Protein AF-A0A8H4M9N1-F1 (afdb_monomer)

Radius of gyration: 33.2 Å; Cα contacts (8 Å, |Δi|>4): 131; chains: 1; bounding box: 61×82×89 Å

Foldseek 3Di:
DDDDDDDDPPDDDPPPDDDDDPPPDDVVDDVDPDPPDDPDADPVGPLCVCVVVVHPSDPPPPPPPPPPPPPLQPAPDDDDDPVLVVLVVVLVVLVVQLVVLVVLLVVQLLPDDPPDPCLQVSLVRNLVSLVSNLVSLVSSLVSLVVSCVVCVRNANGPVRVVVSVVSSVVSVVSNVVSVVSNVVSCVVHPDDD

Nearest PDB structures (foldseek):
  3lg7-assembly1_B  TM=5.570E-01  e=1.258E+00  synthetic construct
  1qu7-assembly1_A  TM=4.935E-01  e=6.476E+00  Escherichia coli
  3zx6-assembly1_A  TM=3.570E-01  e=7.174E+00  Archaeoglobus fulgidus DSM 4304

Structure (mmCIF, N/CA/C/O backbone):
data_AF-A0A8H4M9N1-F1
#
_entry.id   AF-A0A8H4M9N1-F1
#
loop_
_atom_site.group_PDB
_atom_site.id
_atom_site.type_symbol
_atom_site.label_atom_id
_atom_site.label_alt_id
_atom_site.label_comp_id
_atom_site.label_asym_id
_atom_site.label_entity_id
_atom_site.label_seq_id
_atom_site.pdbx_PDB_ins_code
_atom_site.Cartn_x
_atom_site.Cartn_y
_atom_site.Cartn_z
_atom_site.occupancy
_atom_site.B_iso_or_equiv
_atom_site.auth_seq_id
_atom_site.auth_comp_id
_atom_site.auth_asym_id
_atom_site.auth_atom_id
_atom_site.pdbx_PDB_model_num
ATOM 1 N N . MET A 1 1 ? -22.962 -68.404 52.260 1.00 35.91 1 MET A N 1
ATOM 2 C CA . MET A 1 1 ? -23.302 -68.237 50.830 1.00 35.91 1 MET A CA 1
ATOM 3 C C . MET A 1 1 ? -23.683 -66.782 50.594 1.00 35.91 1 MET A C 1
ATOM 5 O O . MET A 1 1 ? -24.521 -66.263 51.315 1.00 35.91 1 MET A O 1
ATOM 9 N N . SER A 1 2 ? -22.970 -66.116 49.683 1.00 36.75 2 SER A N 1
ATOM 10 C CA . SER A 1 2 ? -23.025 -64.672 49.407 1.00 36.75 2 SER A CA 1
ATOM 11 C C . SER A 1 2 ? -24.161 -64.337 48.435 1.00 36.75 2 SER A C 1
ATOM 13 O O . SER A 1 2 ? -24.229 -64.922 47.355 1.00 36.75 2 SER A O 1
ATOM 15 N N . GLN A 1 3 ? -25.030 -63.390 48.798 1.00 38.12 3 GLN A N 1
ATOM 16 C CA . GLN A 1 3 ? -25.920 -62.714 47.852 1.00 38.12 3 GLN A CA 1
ATOM 17 C C . GLN A 1 3 ? -25.253 -61.415 47.386 1.00 38.12 3 GLN A C 1
ATOM 19 O O . GLN A 1 3 ? -24.924 -60.539 48.187 1.00 38.12 3 GLN A O 1
ATOM 24 N N . ARG A 1 4 ? -25.051 -61.307 46.069 1.00 41.81 4 ARG A N 1
ATOM 25 C CA . ARG A 1 4 ? -24.527 -60.122 45.382 1.00 41.81 4 ARG A CA 1
ATOM 26 C C . ARG A 1 4 ? -25.530 -58.971 45.506 1.00 41.81 4 ARG 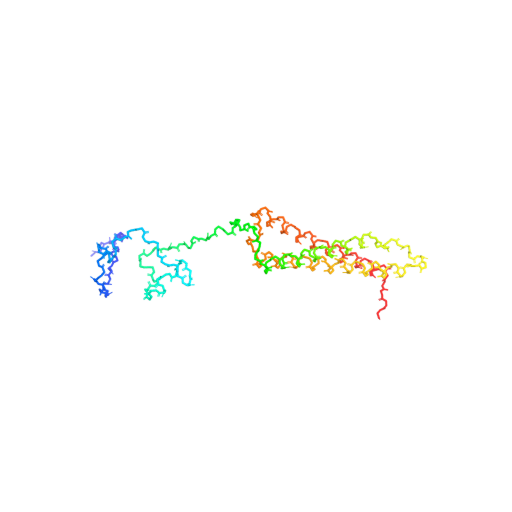A C 1
ATOM 28 O O . ARG A 1 4 ? -26.662 -59.103 45.052 1.00 41.81 4 ARG A O 1
ATOM 35 N N . ARG A 1 5 ? -25.112 -57.841 46.084 1.00 44.78 5 ARG A N 1
ATOM 36 C CA . ARG A 1 5 ? -25.865 -56.579 46.036 1.00 44.78 5 ARG A CA 1
ATOM 37 C C . ARG A 1 5 ? -25.419 -55.778 44.814 1.00 44.78 5 ARG A C 1
ATOM 39 O O . ARG A 1 5 ? -24.242 -55.468 44.668 1.00 44.78 5 ARG A O 1
ATOM 46 N N . THR A 1 6 ? -26.369 -55.478 43.940 1.00 46.84 6 THR A N 1
ATOM 47 C CA . THR A 1 6 ? -26.248 -54.536 42.824 1.00 46.84 6 THR A CA 1
ATOM 48 C C . THR A 1 6 ? -26.048 -53.114 43.353 1.00 46.84 6 THR A C 1
ATOM 50 O O . THR A 1 6 ? -26.756 -52.688 44.264 1.00 46.84 6 THR A O 1
ATOM 53 N N . HIS A 1 7 ? -25.070 -52.395 42.799 1.00 41.66 7 HIS A N 1
ATOM 54 C CA . HIS A 1 7 ? -24.753 -51.014 43.160 1.00 41.66 7 HIS A CA 1
ATOM 55 C C . HIS A 1 7 ? -25.756 -50.056 42.501 1.00 41.66 7 HIS A C 1
ATOM 57 O O . HIS A 1 7 ? -25.841 -49.987 41.277 1.00 41.66 7 HIS A O 1
ATOM 63 N N . ASP A 1 8 ? -26.518 -49.339 43.324 1.00 44.00 8 ASP A N 1
ATOM 64 C CA . ASP A 1 8 ? -27.416 -48.255 42.920 1.00 44.00 8 ASP A CA 1
ATOM 65 C C . ASP A 1 8 ? -26.653 -46.922 43.041 1.00 44.00 8 ASP A C 1
ATOM 67 O O . ASP A 1 8 ? -26.085 -46.640 44.098 1.00 44.00 8 ASP A O 1
ATOM 71 N N . TRP A 1 9 ? -26.577 -46.140 41.962 1.00 45.28 9 TRP A N 1
ATOM 72 C CA . TRP A 1 9 ? -25.783 -44.900 41.871 1.00 45.28 9 TRP A CA 1
ATOM 73 C C . TRP A 1 9 ? -26.558 -43.644 42.319 1.00 45.28 9 TRP A C 1
ATOM 75 O O . TRP A 1 9 ? -26.019 -42.543 42.303 1.00 45.28 9 TRP A O 1
ATOM 85 N N . ASN A 1 10 ? -27.806 -43.782 42.779 1.00 45.50 10 ASN A N 1
ATOM 86 C CA . ASN A 1 10 ? -28.665 -42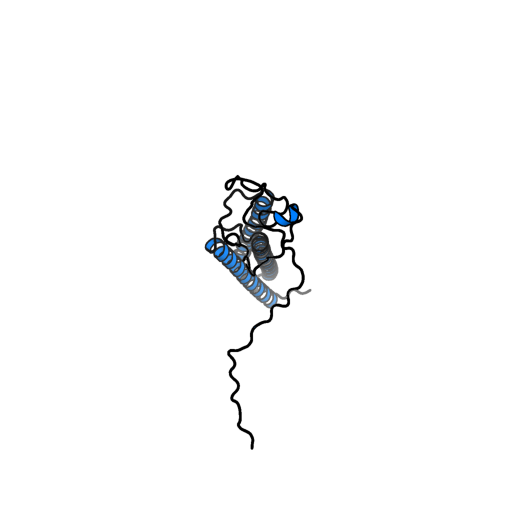.649 43.162 1.00 45.50 10 ASN A CA 1
ATOM 87 C C . ASN A 1 10 ? -28.561 -42.219 44.641 1.00 45.50 10 ASN A C 1
ATOM 89 O O . ASN A 1 10 ? -29.484 -41.605 45.180 1.00 45.50 10 ASN A O 1
ATOM 93 N N . LYS A 1 11 ? -27.459 -42.535 45.335 1.00 45.75 11 LYS A N 1
ATOM 94 C CA . LYS A 1 11 ? -27.272 -42.182 46.757 1.00 45.75 11 LYS A CA 1
ATOM 95 C C . LYS A 1 11 ? -25.866 -41.680 47.080 1.00 45.75 11 LYS A C 1
ATOM 97 O O . LYS A 1 11 ? -25.226 -42.190 47.991 1.00 45.75 11 LYS A O 1
ATOM 102 N N . GLU A 1 12 ? -25.425 -40.617 46.422 1.00 38.59 12 GLU A N 1
ATOM 103 C CA . GLU A 1 12 ? -24.376 -39.761 46.985 1.00 38.59 12 GLU A CA 1
ATOM 104 C C . GLU A 1 12 ? -25.011 -38.461 47.486 1.00 38.59 12 GLU A C 1
ATOM 106 O O . GLU A 1 12 ? -25.246 -37.508 46.747 1.00 38.59 12 GLU A O 1
ATOM 111 N N . ARG A 1 13 ? -25.340 -38.433 48.785 1.00 39.94 13 ARG A N 1
ATOM 112 C CA . ARG A 1 13 ? -25.565 -37.167 49.489 1.00 39.94 13 ARG A CA 1
ATOM 113 C C . ARG A 1 13 ? -24.206 -36.496 49.633 1.00 39.94 13 ARG A C 1
ATOM 115 O O . ARG A 1 13 ? -23.384 -36.958 50.419 1.00 39.94 13 ARG A O 1
ATOM 122 N N . VAL A 1 14 ? -24.002 -35.389 48.925 1.00 38.41 14 VAL A N 1
ATOM 123 C CA . VAL A 1 14 ? -22.928 -34.442 49.231 1.00 38.41 14 VAL A CA 1
ATOM 124 C C . VAL A 1 14 ? -23.169 -33.930 50.652 1.00 38.41 14 VAL A C 1
ATOM 126 O O . VAL A 1 14 ? -24.077 -33.137 50.902 1.00 38.41 14 VAL A O 1
ATOM 129 N N . VAL A 1 15 ? -22.391 -34.438 51.606 1.00 38.72 15 VAL A N 1
ATOM 130 C CA . VAL A 1 15 ? -22.298 -33.869 52.948 1.00 38.72 15 VAL A CA 1
ATOM 131 C C . VAL A 1 15 ? -21.535 -32.557 52.796 1.00 38.72 15 VAL A C 1
ATOM 133 O O . VAL A 1 15 ? -20.314 -32.549 52.669 1.00 38.72 15 VAL A O 1
ATOM 136 N N . LEU A 1 16 ? -22.271 -31.446 52.738 1.00 35.97 16 LEU A N 1
ATOM 137 C CA . LEU A 1 16 ? -21.703 -30.108 52.879 1.00 35.97 16 LEU A CA 1
ATOM 138 C C . LEU A 1 16 ? -21.161 -29.984 54.302 1.00 35.97 16 LEU A C 1
ATOM 140 O O . LEU A 1 16 ? -21.912 -29.773 55.256 1.00 35.97 16 LEU A O 1
ATOM 144 N N . ASP A 1 17 ? -19.850 -30.161 54.422 1.00 36.00 17 ASP A N 1
ATOM 145 C CA . ASP A 1 17 ? -19.103 -29.902 55.640 1.00 36.00 17 ASP A CA 1
ATOM 146 C C . ASP A 1 17 ? -19.205 -28.402 55.962 1.00 36.00 17 ASP A C 1
ATOM 148 O O . ASP A 1 17 ? -18.708 -27.533 55.240 1.00 36.00 17 ASP A O 1
ATOM 152 N N . ARG A 1 18 ? -19.955 -28.088 57.022 1.00 45.34 18 ARG A N 1
ATOM 153 C CA . ARG A 1 18 ? -20.127 -26.735 57.552 1.00 45.34 18 ARG A CA 1
ATOM 154 C C . ARG A 1 18 ? -18.805 -26.285 58.174 1.00 45.34 18 ARG A C 1
ATOM 156 O O . ARG A 1 18 ? -18.540 -26.576 59.338 1.00 45.34 18 ARG A O 1
ATOM 163 N N . ARG A 1 19 ? -18.023 -25.485 57.449 1.00 35.78 19 ARG A N 1
ATOM 164 C CA . ARG A 1 19 ? -16.994 -24.619 58.044 1.00 35.78 19 ARG A CA 1
ATOM 165 C C . ARG A 1 19 ? -17.347 -23.150 57.846 1.00 35.78 19 ARG A C 1
ATOM 167 O O . ARG A 1 19 ? -17.402 -22.676 56.721 1.00 35.78 19 ARG A O 1
ATOM 174 N N . GLY A 1 20 ? -17.516 -22.452 58.970 1.00 33.31 20 GLY A N 1
ATOM 175 C CA . GLY A 1 20 ? -17.431 -20.994 59.059 1.00 33.31 20 GLY A CA 1
ATOM 176 C C . GLY A 1 20 ? -18.725 -20.253 58.749 1.00 33.31 20 GLY A C 1
ATOM 177 O O . GLY A 1 20 ? -18.946 -19.803 57.635 1.00 33.31 20 GLY A O 1
ATOM 178 N N . SER A 1 21 ? -19.566 -20.112 59.768 1.00 37.78 21 SER A N 1
ATOM 179 C CA . SER A 1 21 ? -20.686 -19.175 59.801 1.00 37.78 21 SER A CA 1
ATOM 180 C C . SER A 1 21 ? -20.171 -17.732 59.725 1.00 37.78 21 SER A C 1
ATOM 182 O O . SER A 1 21 ? -19.498 -17.299 60.655 1.00 37.78 21 SER A O 1
ATOM 184 N N . ASP A 1 22 ? -20.580 -16.989 58.698 1.00 37.69 22 ASP A N 1
ATOM 185 C CA . ASP A 1 22 ? -20.689 -15.521 58.735 1.00 37.69 22 ASP A CA 1
ATOM 186 C C . ASP A 1 22 ? -22.187 -15.149 58.709 1.00 37.69 22 ASP A C 1
ATOM 188 O O . ASP A 1 22 ? -22.699 -14.430 57.852 1.00 37.69 22 ASP A O 1
ATOM 192 N N . GLY A 1 23 ? -22.933 -15.776 59.626 1.00 38.31 23 GLY A N 1
ATOM 193 C CA . GLY A 1 23 ? -24.395 -15.757 59.718 1.00 38.31 23 GLY A CA 1
ATOM 194 C C . GLY A 1 23 ? -25.022 -14.436 60.175 1.00 38.31 23 GLY A C 1
ATOM 195 O O . GLY A 1 23 ? -26.143 -14.465 60.669 1.00 38.31 23 GLY A O 1
ATOM 196 N N . GLU A 1 24 ? -24.349 -13.297 60.014 1.00 40.72 24 GLU A N 1
ATOM 197 C CA . GLU A 1 24 ? -24.883 -11.977 60.394 1.00 40.72 24 GLU A CA 1
ATOM 198 C C . GLU A 1 24 ? -25.307 -11.097 59.209 1.00 40.72 24 GLU A C 1
ATOM 200 O O . GLU A 1 24 ? -25.671 -9.937 59.400 1.00 40.72 24 GLU A O 1
ATOM 205 N N . TYR A 1 25 ? -25.340 -11.623 57.981 1.00 42.88 25 TYR A N 1
ATOM 206 C CA . TYR A 1 25 ? -25.940 -10.897 56.858 1.00 42.88 25 TYR A CA 1
ATOM 207 C C . TYR A 1 25 ? -27.389 -11.332 56.614 1.00 42.88 25 TYR A C 1
ATOM 209 O O . TYR A 1 25 ? -27.678 -12.213 55.802 1.00 42.88 25 TYR A O 1
ATOM 217 N N . ASP A 1 26 ? -28.322 -10.685 57.316 1.00 43.75 26 ASP A N 1
ATOM 218 C CA . ASP A 1 26 ? -29.741 -10.749 56.971 1.00 43.75 26 ASP A CA 1
ATOM 219 C C . ASP A 1 26 ? -30.015 -9.881 55.731 1.00 43.75 26 ASP A C 1
ATOM 221 O O . ASP A 1 26 ? -30.090 -8.652 55.787 1.00 43.75 26 ASP A O 1
ATOM 225 N N . VAL A 1 27 ? -30.185 -10.542 54.584 1.00 45.69 27 VAL A N 1
ATOM 226 C CA . VAL A 1 27 ? -30.544 -9.927 53.293 1.00 45.69 27 VAL A CA 1
ATOM 227 C C . VAL A 1 27 ? -31.916 -9.225 53.349 1.00 45.69 27 VAL A C 1
ATOM 229 O O . VAL A 1 27 ? -32.255 -8.460 52.448 1.00 45.69 27 VAL A O 1
ATOM 232 N N . ARG A 1 28 ? -32.713 -9.430 54.409 1.00 42.66 28 ARG A N 1
ATOM 233 C CA . ARG A 1 28 ? -34.046 -8.825 54.568 1.00 42.66 28 ARG A CA 1
ATOM 234 C C . ARG A 1 28 ? -34.021 -7.373 55.054 1.00 42.66 28 ARG A C 1
ATOM 236 O O . ARG A 1 28 ? -35.061 -6.723 54.997 1.00 42.66 28 ARG A O 1
ATOM 243 N N . CYS A 1 29 ? -32.866 -6.839 55.461 1.00 42.22 29 CYS A N 1
ATOM 244 C CA . CYS A 1 29 ? -32.737 -5.462 55.948 1.00 42.22 29 CYS A CA 1
ATOM 245 C C . CYS A 1 29 ? -31.658 -4.673 55.182 1.00 42.22 29 CYS A C 1
ATOM 247 O O . CYS A 1 29 ? -30.569 -4.430 55.710 1.00 42.22 29 CYS A O 1
ATOM 249 N N . PRO A 1 30 ? -31.920 -4.212 53.943 1.00 45.91 30 PRO A N 1
ATOM 250 C CA . PRO A 1 30 ? -31.044 -3.237 53.312 1.00 45.91 30 PRO A CA 1
ATOM 251 C C . PRO A 1 30 ? -31.032 -1.956 54.158 1.00 45.91 30 PRO A C 1
ATOM 253 O O . PRO A 1 30 ? -32.045 -1.283 54.324 1.00 45.91 30 PRO A O 1
ATOM 256 N N . ARG A 1 31 ? -29.857 -1.587 54.680 1.00 48.69 31 ARG A N 1
ATOM 257 C CA . ARG A 1 31 ? -29.618 -0.413 55.549 1.00 48.69 31 ARG A CA 1
ATOM 258 C C . ARG A 1 31 ? -29.885 0.948 54.868 1.00 48.69 31 ARG A C 1
ATOM 260 O O . ARG A 1 31 ? -29.554 1.988 55.429 1.00 48.69 31 ARG A O 1
ATOM 267 N N . LYS A 1 32 ? -30.444 0.956 53.654 1.00 51.44 32 LYS A N 1
ATOM 268 C CA . LYS A 1 32 ? -30.824 2.144 52.882 1.00 51.44 32 LYS A CA 1
ATOM 269 C C . LYS A 1 32 ? -32.150 1.891 52.164 1.00 51.44 32 LYS A C 1
ATOM 271 O O . LYS A 1 32 ? -32.254 0.986 51.344 1.00 51.44 32 LYS A O 1
ATOM 276 N N . ALA A 1 33 ? -33.142 2.721 52.474 1.00 46.81 33 ALA A N 1
ATOM 277 C CA . ALA A 1 33 ? -34.544 2.575 52.078 1.00 46.81 33 ALA A CA 1
ATOM 278 C C . ALA A 1 33 ? -34.882 3.108 50.667 1.00 46.81 33 ALA A C 1
ATOM 280 O O . ALA A 1 33 ? -36.053 3.310 50.353 1.00 46.81 33 ALA A O 1
ATOM 281 N N . HIS A 1 34 ? -33.890 3.357 49.806 1.00 46.91 34 HIS A N 1
ATOM 282 C CA . HIS A 1 34 ? -34.112 3.984 48.500 1.00 46.91 34 HIS A CA 1
ATOM 283 C C . HIS A 1 34 ? -33.741 3.040 47.346 1.00 46.91 34 HIS A C 1
ATOM 285 O O . HIS A 1 34 ? -32.587 3.009 46.925 1.00 46.91 34 HIS A O 1
ATOM 291 N N . PRO A 1 35 ? -34.711 2.289 46.789 1.00 50.34 35 PRO A N 1
ATOM 292 C CA . PRO A 1 35 ? -34.474 1.351 45.686 1.00 50.34 35 PRO A CA 1
ATOM 293 C C . PRO A 1 35 ? -34.065 2.012 44.354 1.00 50.34 35 PRO A C 1
ATOM 295 O O . PRO A 1 35 ? -33.648 1.312 43.437 1.00 50.34 35 PRO A O 1
ATOM 298 N N . ASN A 1 36 ? -34.141 3.346 44.244 1.00 47.94 36 ASN A N 1
ATOM 299 C CA . ASN A 1 36 ? -33.867 4.098 43.010 1.00 47.94 36 ASN A CA 1
ATOM 300 C C . ASN A 1 36 ? -32.550 4.894 43.033 1.00 47.94 36 ASN A C 1
ATOM 302 O O . ASN A 1 36 ? -32.265 5.640 42.093 1.00 47.94 36 ASN A O 1
ATOM 306 N N . GLU A 1 37 ? -31.745 4.775 44.089 1.00 46.78 37 GLU A N 1
ATOM 307 C CA . GLU A 1 37 ? -30.469 5.484 44.170 1.00 46.78 37 GLU A CA 1
ATOM 308 C C . GLU A 1 37 ? -29.457 4.808 43.230 1.00 46.78 37 GLU A C 1
ATOM 310 O O . GLU A 1 37 ? -29.007 3.685 43.469 1.00 46.78 37 GLU A O 1
ATOM 315 N N . ARG A 1 38 ? -29.116 5.469 42.115 1.00 50.44 38 ARG A N 1
ATOM 316 C CA . ARG A 1 38 ? -28.040 4.988 41.240 1.00 50.44 38 ARG A CA 1
ATOM 317 C C . ARG A 1 38 ? -26.735 5.001 42.041 1.00 50.44 38 ARG A C 1
ATOM 319 O O . ARG A 1 38 ? -26.392 6.054 42.583 1.00 50.44 38 ARG A O 1
ATOM 326 N N . PRO A 1 39 ? -25.993 3.882 42.114 1.00 56.28 39 PRO A N 1
ATOM 327 C CA . PRO A 1 39 ? -24.714 3.873 42.806 1.00 56.28 39 PRO A CA 1
ATOM 328 C C . PRO A 1 39 ? -23.779 4.898 42.160 1.00 56.28 39 PRO A C 1
ATOM 330 O O . PRO A 1 39 ? -23.734 5.023 40.932 1.00 56.28 39 PRO A O 1
ATOM 333 N N . ALA A 1 40 ? -23.046 5.639 42.994 1.00 54.34 40 ALA A N 1
ATOM 334 C CA . ALA A 1 40 ? -22.050 6.585 42.517 1.00 54.34 40 ALA A CA 1
ATOM 335 C C . ALA A 1 40 ? -21.051 5.860 41.591 1.00 54.34 40 ALA A C 1
ATOM 337 O O . ALA A 1 40 ? -20.661 4.723 41.884 1.00 54.34 40 ALA A O 1
ATOM 338 N N . PRO A 1 41 ? -20.653 6.475 40.463 1.00 53.97 41 PRO A N 1
ATOM 339 C CA . PRO A 1 41 ? -19.743 5.848 39.518 1.00 53.97 41 PRO A CA 1
ATOM 340 C C . PRO A 1 41 ? -18.427 5.501 40.218 1.00 53.97 41 PRO A C 1
ATOM 342 O O . PRO A 1 41 ? -17.787 6.353 40.831 1.00 53.97 41 PRO A O 1
ATOM 345 N N . SER A 1 42 ? -18.035 4.229 40.147 1.00 55.22 42 SER A N 1
ATOM 346 C CA . SER A 1 42 ? -16.766 3.784 40.717 1.00 55.22 42 SER A CA 1
ATOM 347 C C . SER A 1 42 ? -15.609 4.239 39.825 1.00 55.22 42 SER A C 1
ATOM 349 O O . SER A 1 42 ? -15.693 4.143 38.598 1.00 55.22 42 SER A O 1
ATOM 351 N N . TYR A 1 43 ? -14.512 4.688 40.441 1.00 52.50 43 TYR A N 1
ATOM 352 C CA . TYR A 1 43 ? -13.288 5.076 39.732 1.00 52.50 43 TYR A CA 1
ATOM 353 C C . TYR A 1 43 ? -12.726 3.941 38.852 1.00 52.50 43 TYR A C 1
ATOM 355 O O . TYR A 1 43 ? -12.175 4.190 37.786 1.00 52.50 43 TYR A O 1
ATOM 363 N N . TYR A 1 44 ? -12.930 2.685 39.256 1.00 54.69 44 TYR A N 1
ATOM 364 C CA . TYR A 1 44 ? -12.454 1.490 38.551 1.00 54.69 44 TYR A CA 1
ATOM 365 C C . TYR A 1 44 ? -13.425 0.984 37.467 1.00 54.69 44 TYR A C 1
ATOM 367 O O . TYR A 1 44 ? -13.153 -0.013 36.804 1.00 54.69 44 TYR A O 1
ATOM 375 N N . GLY A 1 45 ? -14.562 1.661 37.270 1.00 57.31 45 GLY A N 1
ATOM 376 C CA . GLY A 1 45 ? -15.602 1.286 36.314 1.00 57.31 45 GLY A CA 1
ATOM 377 C C . GLY A 1 45 ? -16.833 0.623 36.953 1.00 57.31 45 GLY A C 1
ATOM 378 O O . GLY A 1 45 ? -16.833 0.272 38.135 1.00 57.31 45 GLY A O 1
ATOM 379 N N . PRO A 1 46 ? -17.920 0.441 36.186 1.00 53.12 46 PRO A N 1
ATOM 380 C CA . PRO A 1 46 ? -19.230 0.037 36.711 1.00 53.12 46 PRO A CA 1
ATOM 381 C C . PRO A 1 46 ? -19.259 -1.364 37.344 1.00 53.12 46 PRO A C 1
ATOM 383 O O . PRO A 1 46 ? -20.111 -1.627 38.183 1.00 53.12 46 PRO A O 1
ATOM 386 N N . ASN A 1 47 ? -18.305 -2.236 37.004 1.00 54.09 47 ASN A N 1
ATOM 387 C CA . ASN A 1 47 ? -18.219 -3.602 37.537 1.00 54.09 47 ASN A CA 1
ATOM 388 C C . ASN A 1 47 ? -17.328 -3.729 38.788 1.00 54.09 47 ASN A C 1
ATOM 390 O O . ASN A 1 47 ? -17.160 -4.829 39.302 1.00 54.09 47 ASN A O 1
ATOM 394 N N . PHE A 1 48 ? -16.737 -2.630 39.268 1.00 56.09 48 PHE A N 1
ATOM 395 C CA . PHE A 1 48 ? -15.737 -2.634 40.346 1.00 56.09 48 PHE A CA 1
ATOM 396 C C . PHE A 1 48 ? -16.152 -1.782 41.558 1.00 56.09 48 PHE A C 1
ATOM 398 O O . PHE A 1 48 ? -15.328 -1.465 42.419 1.00 56.09 48 PHE A O 1
ATOM 405 N N . SER A 1 49 ? -17.440 -1.437 41.663 1.00 58.22 49 SER A N 1
ATOM 406 C CA . SER A 1 49 ? -18.003 -0.719 42.815 1.00 58.22 49 SER A CA 1
ATOM 407 C C . SER A 1 49 ? -17.763 -1.442 44.140 1.00 58.22 49 SER A C 1
ATOM 409 O O . SER A 1 49 ? -17.580 -0.799 45.170 1.00 58.22 49 SER A O 1
ATOM 411 N N . ASP A 1 50 ? -17.726 -2.772 44.123 1.00 58.53 50 ASP A N 1
ATOM 412 C CA . ASP A 1 50 ? -17.491 -3.577 45.321 1.00 58.53 50 ASP A CA 1
ATOM 413 C C . ASP A 1 50 ? -16.029 -3.515 45.781 1.00 58.53 50 ASP A C 1
ATOM 415 O O . ASP A 1 50 ? -15.778 -3.390 46.977 1.00 58.53 50 ASP A O 1
ATOM 419 N N . VAL A 1 51 ? -15.071 -3.445 44.850 1.00 53.69 51 VAL A N 1
ATOM 420 C CA . VAL A 1 51 ? -13.642 -3.257 45.165 1.00 53.69 51 VAL A CA 1
ATOM 421 C C . VAL A 1 51 ? -13.398 -1.882 45.791 1.00 53.69 51 VAL A C 1
ATOM 423 O O . VAL A 1 51 ? -12.713 -1.781 46.808 1.00 53.69 51 VAL A O 1
ATOM 426 N N . ALA A 1 52 ? -14.021 -0.829 45.249 1.00 51.62 52 ALA A N 1
ATOM 427 C CA . ALA A 1 52 ? -13.950 0.522 45.816 1.00 51.62 52 ALA A CA 1
ATOM 428 C C . ALA A 1 52 ? -14.539 0.601 47.241 1.00 51.62 52 ALA A C 1
ATOM 430 O O . ALA A 1 52 ? -14.071 1.383 48.065 1.00 51.62 52 ALA A O 1
ATOM 431 N N . ASN A 1 53 ? -15.521 -0.254 47.548 1.00 56.03 53 ASN A N 1
ATOM 432 C CA . ASN A 1 53 ? -16.154 -0.363 48.863 1.00 56.03 53 ASN A CA 1
ATOM 433 C C . ASN A 1 53 ? -15.514 -1.430 49.773 1.00 56.03 53 ASN A C 1
ATOM 435 O O . ASN A 1 53 ? -16.092 -1.760 50.808 1.00 56.03 53 ASN A O 1
ATOM 439 N N . LYS A 1 54 ? -14.342 -1.976 49.402 1.00 53.31 54 LYS A N 1
ATOM 440 C CA . LYS A 1 54 ? -13.632 -3.052 50.125 1.00 53.31 54 LYS A CA 1
ATOM 441 C C . LYS A 1 54 ? -14.484 -4.308 50.375 1.00 53.31 54 LYS A C 1
ATOM 443 O O . LYS A 1 54 ? -14.252 -5.036 51.337 1.00 53.31 54 LYS A O 1
ATOM 448 N N . ARG A 1 55 ? -15.478 -4.564 49.526 1.00 52.94 55 ARG A N 1
ATOM 449 C CA . ARG A 1 55 ? -16.298 -5.779 49.560 1.00 52.94 55 ARG A CA 1
ATOM 450 C C . ARG A 1 55 ? -15.574 -6.890 48.808 1.00 52.94 55 ARG A C 1
ATOM 452 O O . ARG A 1 55 ? -14.892 -6.633 47.814 1.00 52.94 55 ARG A O 1
ATOM 459 N N . SER A 1 56 ? -15.710 -8.125 49.282 1.00 48.84 56 SER A N 1
ATOM 460 C CA . SER A 1 56 ? -15.169 -9.290 48.590 1.00 48.84 56 SER A CA 1
ATOM 461 C C . SER A 1 56 ? -15.830 -9.412 47.214 1.00 48.84 56 SER A C 1
ATOM 463 O O . SER A 1 56 ? -17.028 -9.643 47.095 1.00 48.84 56 SER A O 1
ATOM 465 N N . ALA A 1 57 ? -15.038 -9.263 46.150 1.00 50.91 57 ALA A N 1
ATOM 466 C CA . ALA A 1 57 ? -15.477 -9.439 44.762 1.00 50.91 57 ALA A CA 1
ATOM 467 C C . ALA A 1 57 ? -15.727 -10.919 44.389 1.00 50.91 57 ALA A C 1
ATOM 469 O O . ALA A 1 57 ? -15.840 -11.264 43.212 1.00 50.91 57 ALA A O 1
ATOM 470 N N . SER A 1 58 ? -15.766 -11.815 45.381 1.00 50.34 58 SER A N 1
ATOM 471 C CA . SER A 1 58 ? -16.045 -13.230 45.186 1.00 50.34 58 SER A CA 1
ATOM 472 C C . SER A 1 58 ? -17.538 -13.408 44.951 1.00 50.34 58 SER A C 1
ATOM 474 O O . SER A 1 58 ? -18.344 -13.140 45.841 1.00 50.34 58 SER A O 1
ATOM 476 N N . LEU A 1 59 ? -17.884 -13.873 43.752 1.00 51.44 59 LEU A N 1
ATOM 477 C CA . LEU A 1 59 ? -19.224 -14.285 43.347 1.00 51.44 59 LEU A CA 1
ATOM 478 C C . LEU A 1 59 ? -19.713 -15.412 44.271 1.00 51.44 59 LEU A C 1
ATOM 480 O O . LEU A 1 59 ? -19.506 -16.595 44.004 1.00 51.44 59 LEU A O 1
ATOM 484 N N . ALA A 1 60 ? -20.321 -15.050 45.397 1.00 45.88 60 ALA A N 1
ATOM 485 C CA . ALA A 1 60 ? -21.052 -15.995 46.220 1.00 45.88 60 ALA A CA 1
ATOM 486 C C . ALA A 1 60 ? -22.251 -16.488 45.394 1.00 45.88 60 ALA A C 1
ATOM 488 O O . ALA A 1 60 ? -22.997 -15.668 44.867 1.00 45.88 60 ALA A O 1
ATOM 489 N N . TYR A 1 61 ? -22.416 -17.810 45.296 1.00 44.50 61 TYR A N 1
ATOM 490 C CA . TYR A 1 61 ? -23.510 -18.519 44.606 1.00 44.50 61 TYR A CA 1
ATOM 491 C C . TYR A 1 61 ? -23.419 -18.732 43.092 1.00 44.50 61 TYR A C 1
ATOM 493 O O . TYR A 1 61 ? -24.438 -18.682 42.418 1.00 44.50 61 TYR A O 1
ATOM 501 N N . GLY A 1 62 ? -22.248 -19.065 42.538 1.00 45.94 62 GLY A N 1
ATOM 502 C CA . GLY A 1 62 ? -22.189 -19.703 41.207 1.00 45.94 62 GLY A CA 1
ATOM 503 C C . GLY A 1 62 ? -22.734 -18.864 40.040 1.00 45.94 62 GLY A C 1
ATOM 504 O O . GLY A 1 62 ? -22.795 -19.356 38.915 1.00 45.94 62 GLY A O 1
ATOM 505 N N . ASP A 1 63 ? -23.081 -17.600 40.291 1.00 45.47 63 ASP A N 1
ATOM 506 C CA . ASP A 1 63 ? -23.487 -16.624 39.297 1.00 45.47 63 ASP A CA 1
ATOM 507 C C . ASP A 1 63 ? -22.244 -16.245 38.499 1.00 45.47 63 ASP A C 1
ATOM 509 O O . ASP A 1 63 ? -21.509 -15.310 38.822 1.00 45.47 63 ASP A O 1
ATOM 513 N N . ILE A 1 64 ? -21.977 -16.996 37.434 1.00 49.16 64 ILE A N 1
ATOM 514 C CA . ILE A 1 64 ? -21.056 -16.556 36.395 1.00 49.16 64 ILE A CA 1
ATOM 515 C C . ILE A 1 64 ? -21.737 -15.364 35.726 1.00 49.16 64 ILE A C 1
ATOM 517 O O . ILE A 1 64 ? -22.493 -15.502 34.765 1.00 49.16 64 ILE A O 1
ATOM 521 N N . ARG A 1 65 ? -21.470 -14.161 36.239 1.00 48.78 65 ARG A N 1
ATOM 522 C CA . ARG A 1 65 ? -21.725 -12.937 35.488 1.00 48.78 65 ARG A CA 1
ATOM 523 C C . ARG A 1 65 ? -20.804 -12.979 34.284 1.00 48.78 65 ARG A C 1
ATOM 525 O O . ARG A 1 65 ? -19.647 -12.567 34.359 1.00 48.78 65 ARG A O 1
ATOM 532 N N . HIS A 1 66 ? -21.309 -13.498 33.169 1.00 48.81 66 HIS A N 1
ATOM 533 C CA . HIS A 1 66 ? -20.688 -13.233 31.887 1.00 48.81 66 HIS A CA 1
ATOM 534 C C . HIS A 1 66 ? -20.603 -11.712 31.782 1.00 48.81 66 HIS A C 1
ATOM 536 O O . HIS A 1 66 ? -21.641 -11.052 31.909 1.00 48.81 66 HIS A O 1
ATOM 542 N N . PRO A 1 67 ? -19.401 -11.127 31.633 1.00 51.19 67 PRO A N 1
ATOM 543 C CA . PRO A 1 67 ? -19.319 -9.705 31.389 1.00 51.19 67 PRO A CA 1
ATOM 544 C C . PRO A 1 67 ? -20.218 -9.446 30.188 1.00 51.19 67 PRO A C 1
ATOM 546 O O . PRO A 1 67 ? -20.012 -10.061 29.136 1.00 51.19 67 PRO A O 1
ATOM 549 N N . VAL A 1 68 ? -21.234 -8.592 30.361 1.00 48.72 68 VAL A N 1
ATOM 550 C CA . VAL A 1 68 ? -21.971 -8.036 29.229 1.00 48.72 68 VAL A CA 1
ATOM 551 C C . VAL A 1 68 ? -20.892 -7.350 28.426 1.00 48.72 68 VAL A C 1
ATOM 553 O O . VAL A 1 68 ? -20.396 -6.287 28.800 1.00 48.72 68 VAL A O 1
ATOM 556 N N . THR A 1 69 ? -20.402 -8.049 27.408 1.00 49.50 69 THR A N 1
ATOM 557 C CA . THR A 1 69 ? -19.366 -7.510 26.557 1.00 49.50 69 THR A CA 1
ATOM 558 C C . THR A 1 69 ? -20.116 -6.399 25.852 1.00 49.50 69 THR A C 1
ATOM 560 O O . THR A 1 69 ? -21.100 -6.722 25.178 1.00 49.50 69 THR A O 1
ATOM 563 N N . PRO A 1 70 ? -19.773 -5.111 26.076 1.00 53.56 70 PRO A N 1
ATOM 564 C CA . PRO A 1 70 ? -20.400 -4.052 25.301 1.00 53.56 70 PRO A CA 1
ATOM 565 C C . PRO A 1 70 ? -20.279 -4.501 23.855 1.00 53.56 70 PRO A C 1
ATOM 567 O O . PRO A 1 70 ? -19.198 -4.981 23.493 1.00 53.56 70 PRO A O 1
ATOM 570 N N . ASP A 1 71 ? -21.397 -4.484 23.122 1.00 48.75 71 ASP A N 1
ATOM 571 C CA . ASP A 1 71 ? -21.479 -5.030 21.770 1.00 48.75 71 ASP A CA 1
ATOM 572 C C . ASP A 1 71 ? -20.160 -4.725 21.056 1.00 48.75 71 ASP A C 1
ATOM 574 O O . ASP A 1 71 ? -19.782 -3.557 20.920 1.00 48.75 71 ASP A O 1
ATOM 578 N N . ARG A 1 72 ? -19.371 -5.768 20.743 1.00 49.88 72 ARG A N 1
ATOM 579 C CA . ARG A 1 72 ? -17.973 -5.601 20.290 1.00 49.88 72 ARG A CA 1
ATOM 580 C C . ARG A 1 72 ? -17.899 -4.766 19.010 1.00 49.88 72 ARG A C 1
ATOM 582 O O . ARG A 1 72 ? -16.821 -4.307 18.633 1.00 49.88 72 ARG A O 1
ATOM 589 N N . TYR A 1 73 ? -19.047 -4.598 18.359 1.00 47.25 73 TYR A N 1
ATOM 590 C CA . TYR A 1 73 ? -19.267 -3.887 17.114 1.00 47.25 73 TYR A CA 1
ATOM 591 C C . TYR A 1 73 ? -20.303 -2.763 17.262 1.00 47.25 73 TYR A C 1
ATOM 593 O O . TYR A 1 73 ? -20.779 -2.230 16.260 1.00 47.25 73 TYR A O 1
ATOM 601 N N . GLY A 1 74 ? -20.635 -2.389 18.502 1.00 48.47 74 GLY A N 1
ATOM 602 C CA . GLY A 1 74 ? -21.507 -1.271 18.815 1.00 48.47 74 GLY A CA 1
ATOM 603 C C . GLY A 1 74 ? -20.906 0.016 18.265 1.00 48.47 74 GLY A C 1
ATOM 604 O O . GLY A 1 74 ? -19.788 0.397 18.619 1.00 48.47 74 GLY A O 1
ATOM 605 N N . LYS A 1 75 ? -21.656 0.671 17.376 1.00 48.03 75 LYS A N 1
ATOM 606 C CA . LYS A 1 75 ? -21.312 1.951 16.755 1.00 48.03 75 LYS A CA 1
ATOM 607 C C . LYS A 1 75 ? -20.827 2.915 17.847 1.00 48.03 75 LYS A C 1
ATOM 609 O O . LYS A 1 75 ? -21.618 3.327 18.691 1.00 48.03 75 LYS A O 1
ATOM 614 N N . ARG A 1 76 ? -19.545 3.289 17.843 1.00 55.12 76 ARG A N 1
ATOM 615 C CA . ARG A 1 76 ? -19.084 4.512 18.515 1.00 55.12 76 ARG A CA 1
ATOM 616 C C . ARG A 1 76 ? -18.956 5.578 17.437 1.00 55.12 76 ARG A C 1
ATOM 618 O O . ARG A 1 76 ? -17.893 5.691 16.827 1.00 55.12 76 ARG A O 1
ATOM 625 N N . PRO A 1 77 ? -20.070 6.255 17.105 1.00 60.06 77 PRO A N 1
ATOM 626 C CA . PRO A 1 77 ? -20.080 7.226 16.037 1.00 60.06 77 PRO A CA 1
ATOM 627 C C . PRO A 1 77 ? -19.231 8.429 16.428 1.00 60.06 77 PRO A C 1
ATOM 629 O O . PRO A 1 77 ? -18.992 8.712 17.601 1.00 60.06 77 PRO A O 1
ATOM 632 N N . GLN A 1 78 ? -18.802 9.112 15.382 1.00 57.84 78 GLN A N 1
ATOM 633 C CA . GLN A 1 78 ? -18.102 10.378 15.396 1.00 57.84 78 GLN A CA 1
ATOM 634 C C . GLN A 1 78 ? -18.675 11.406 16.396 1.00 57.84 78 GLN A C 1
ATOM 636 O O . GLN A 1 78 ? -19.879 11.398 16.667 1.00 57.84 78 GLN A O 1
ATOM 641 N N . PRO A 1 79 ? -17.831 12.346 16.858 1.00 70.25 79 PRO A N 1
ATOM 642 C CA . PRO A 1 79 ? -16.433 12.512 16.453 1.00 70.25 79 PRO A CA 1
ATOM 643 C C . PRO A 1 79 ? -15.488 11.520 17.142 1.00 70.25 79 PRO A C 1
ATOM 645 O O . PRO A 1 79 ? -15.715 11.080 18.268 1.00 70.25 79 PRO A O 1
ATOM 648 N N . TYR A 1 80 ? -14.417 11.155 16.437 1.00 74.94 80 TYR A N 1
ATOM 649 C CA . TYR A 1 80 ? -13.287 10.477 17.063 1.00 74.94 80 TYR A CA 1
ATOM 650 C C . TYR A 1 80 ? -12.697 11.371 18.163 1.00 74.94 80 TYR A C 1
ATOM 652 O O . TYR A 1 80 ? -12.786 12.597 18.092 1.00 74.94 80 TYR A O 1
ATOM 660 N N . THR A 1 81 ? -12.070 10.772 19.179 1.00 83.38 81 THR A N 1
ATOM 661 C CA . THR A 1 81 ? -11.174 11.557 20.037 1.00 83.38 81 THR A CA 1
ATOM 662 C C . THR A 1 81 ? -10.041 12.106 19.172 1.00 83.38 81 THR A C 1
ATOM 664 O O . THR A 1 81 ? -9.676 11.483 18.174 1.00 83.38 81 THR A O 1
ATOM 667 N N . LYS A 1 82 ? -9.469 13.254 19.552 1.00 87.00 82 LYS A N 1
ATOM 668 C CA . LYS A 1 82 ? -8.406 13.915 18.779 1.00 87.00 82 LYS A CA 1
ATOM 669 C C . LYS A 1 82 ? -7.275 12.949 18.393 1.00 87.00 82 LYS A C 1
ATOM 671 O O . LYS A 1 82 ? -6.885 12.897 17.237 1.00 87.00 82 LYS A O 1
ATOM 676 N N . GLU A 1 83 ? -6.841 12.113 19.334 1.00 85.31 83 GLU A N 1
ATOM 677 C CA . GLU A 1 83 ? -5.816 11.083 19.111 1.00 85.31 83 GLU A CA 1
ATOM 678 C C . GLU A 1 83 ? -6.210 10.075 18.018 1.00 85.31 83 GLU A C 1
ATOM 680 O O . GLU A 1 83 ? -5.436 9.800 17.104 1.00 85.31 83 GLU A O 1
ATOM 685 N N . VAL A 1 84 ? -7.437 9.544 18.075 1.00 85.69 84 VAL A N 1
ATOM 686 C CA . VAL A 1 84 ? -7.940 8.583 17.081 1.00 85.69 84 VAL A CA 1
ATOM 687 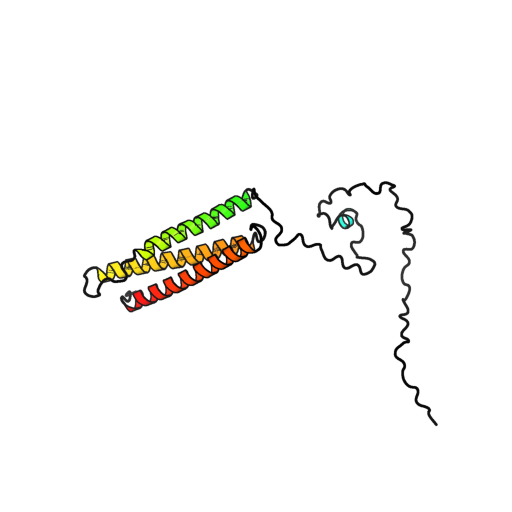C C . VAL A 1 84 ? -8.121 9.259 15.723 1.00 85.69 84 VAL A C 1
ATOM 689 O O . VAL A 1 84 ? -7.887 8.633 14.692 1.00 85.69 84 VAL A O 1
ATOM 692 N N . GLU A 1 85 ? -8.532 10.527 15.706 1.00 87.56 85 GLU A N 1
ATOM 693 C CA . GLU A 1 85 ? -8.675 11.310 14.482 1.00 87.56 85 GLU A CA 1
ATOM 694 C C . GLU A 1 85 ? -7.323 11.568 13.805 1.00 87.56 85 GLU A C 1
ATOM 696 O O . GLU A 1 85 ? -7.215 11.423 12.586 1.00 87.56 85 GLU A O 1
ATOM 701 N N . ASP A 1 86 ? -6.294 11.904 14.582 1.00 91.12 86 ASP A N 1
ATOM 702 C CA . ASP A 1 86 ? -4.939 12.140 14.087 1.00 91.12 86 ASP A CA 1
ATOM 703 C C . ASP A 1 86 ? -4.339 10.849 13.501 1.00 91.12 86 ASP A C 1
ATOM 705 O O . ASP A 1 86 ? -3.874 10.853 12.360 1.00 91.12 86 ASP A O 1
ATOM 709 N N . GLU A 1 87 ? -4.467 9.711 14.192 1.00 91.12 87 GLU A N 1
ATOM 710 C CA . GLU A 1 87 ? -4.029 8.404 13.668 1.00 91.12 87 GLU A CA 1
ATOM 711 C C . GLU A 1 87 ? -4.863 7.933 12.466 1.00 91.12 87 GLU A C 1
ATOM 713 O O . GLU A 1 87 ? -4.346 7.314 11.528 1.00 91.12 87 GLU A O 1
ATOM 718 N N . TYR A 1 88 ? -6.164 8.247 12.450 1.00 90.38 88 TYR A N 1
ATOM 719 C CA . TYR A 1 88 ? -7.021 7.993 11.294 1.00 90.38 88 TYR A CA 1
ATOM 720 C C . TYR A 1 88 ? -6.528 8.780 10.073 1.00 90.38 88 TYR A C 1
ATOM 722 O O . TYR A 1 88 ? -6.387 8.222 8.980 1.00 90.38 88 TYR A O 1
ATOM 730 N N . LYS A 1 89 ? -6.238 10.075 10.247 1.00 92.19 89 LYS A N 1
ATOM 731 C CA . LYS A 1 89 ? -5.678 10.933 9.196 1.00 92.19 89 LYS A CA 1
ATOM 732 C C . LYS A 1 89 ? -4.320 10.418 8.737 1.00 92.19 89 LYS A C 1
ATOM 734 O O . LYS A 1 89 ? -4.083 10.369 7.531 1.00 92.19 89 LYS A O 1
ATOM 739 N N . GLU A 1 90 ? -3.465 9.987 9.658 1.00 93.62 90 GLU A N 1
ATOM 740 C CA . GLU A 1 90 ? -2.141 9.454 9.344 1.00 93.62 90 GLU A CA 1
ATOM 741 C C . GLU A 1 90 ? -2.222 8.235 8.418 1.00 93.62 90 GLU A C 1
ATOM 743 O O . GLU A 1 90 ? -1.645 8.250 7.325 1.00 93.62 90 GLU A O 1
ATOM 748 N N . TYR A 1 91 ? -2.998 7.198 8.765 1.00 92.81 91 TYR A N 1
ATOM 749 C CA . TYR A 1 91 ? -3.076 6.032 7.877 1.00 92.81 91 TYR A CA 1
ATOM 750 C C . TYR A 1 91 ? -3.743 6.380 6.535 1.00 92.81 91 TYR A C 1
ATOM 752 O O . TYR A 1 91 ? -3.392 5.800 5.504 1.00 92.81 91 TYR A O 1
ATOM 760 N N . LYS A 1 92 ? -4.671 7.349 6.500 1.00 93.62 92 LYS A N 1
ATOM 761 C CA . LYS A 1 92 ? -5.252 7.849 5.243 1.00 93.62 92 LYS A CA 1
ATOM 762 C C . LYS A 1 92 ? -4.237 8.581 4.370 1.00 93.62 92 LYS A C 1
ATOM 764 O O . LYS A 1 92 ? -4.291 8.445 3.148 1.00 93.62 92 LYS A O 1
ATOM 769 N N . GLN A 1 93 ? -3.295 9.313 4.959 1.00 96.56 93 GLN A N 1
ATOM 770 C CA . GLN A 1 93 ? -2.180 9.897 4.213 1.00 96.56 93 GLN A CA 1
ATOM 771 C C . GLN A 1 93 ? -1.287 8.805 3.616 1.00 96.56 93 GLN A C 1
ATOM 773 O O . GLN A 1 93 ? -0.851 8.928 2.471 1.00 96.56 93 GLN A O 1
ATOM 778 N N . ILE A 1 94 ? -1.058 7.707 4.342 1.00 95.88 94 ILE A N 1
ATOM 779 C CA . ILE A 1 94 ? -0.322 6.547 3.818 1.00 95.88 94 ILE A CA 1
ATOM 780 C C . ILE A 1 94 ? -1.090 5.898 2.650 1.00 95.88 94 ILE A C 1
ATOM 782 O O . ILE A 1 94 ? -0.485 5.626 1.612 1.00 95.88 94 ILE A O 1
ATOM 786 N N . ASP A 1 95 ? -2.417 5.735 2.754 1.00 94.81 95 ASP A N 1
ATOM 787 C CA . ASP A 1 95 ? -3.278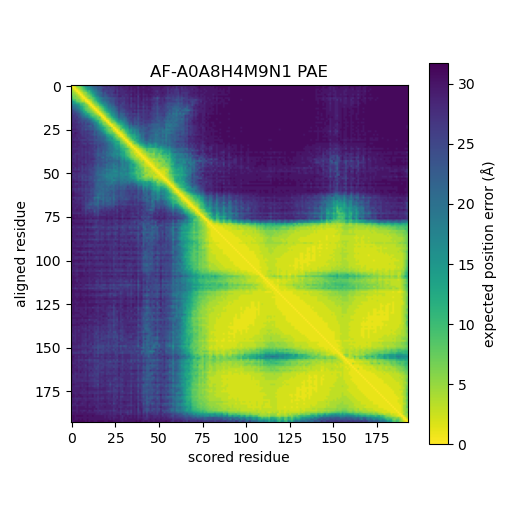 5.286 1.642 1.00 94.81 95 ASP A CA 1
ATOM 788 C C . ASP A 1 95 ? -3.143 6.216 0.413 1.00 94.81 95 ASP A C 1
ATOM 790 O O . ASP A 1 95 ? -3.083 5.749 -0.727 1.00 94.81 95 ASP A O 1
ATOM 794 N N . ALA A 1 96 ? -3.068 7.536 0.619 1.00 96.44 96 ALA A N 1
ATOM 795 C CA . ALA A 1 96 ? -2.881 8.501 -0.465 1.00 96.44 96 ALA A CA 1
ATOM 796 C C . ALA A 1 96 ? -1.498 8.370 -1.129 1.00 96.44 96 ALA A C 1
ATOM 798 O O . ALA A 1 96 ? -1.407 8.354 -2.358 1.00 96.44 96 ALA A O 1
ATOM 799 N N . ARG A 1 97 ? -0.427 8.197 -0.342 1.00 95.25 97 ARG A N 1
ATOM 800 C CA . ARG A 1 97 ? 0.928 7.930 -0.863 1.00 95.25 97 ARG A CA 1
ATOM 801 C C . ARG A 1 97 ? 0.972 6.640 -1.682 1.00 95.25 97 ARG A C 1
ATOM 803 O O . ARG A 1 97 ? 1.605 6.611 -2.736 1.00 95.25 97 ARG A O 1
ATOM 810 N N . TYR A 1 98 ? 0.259 5.604 -1.242 1.00 97.31 98 TYR A N 1
ATOM 811 C CA . TYR A 1 98 ? 0.093 4.372 -2.010 1.00 97.31 98 TYR A CA 1
ATOM 812 C C . TYR A 1 98 ? -0.546 4.621 -3.381 1.00 97.31 98 TYR A C 1
ATOM 814 O O . TYR A 1 98 ? -0.018 4.129 -4.377 1.00 97.31 98 TYR A O 1
ATOM 822 N N . LYS A 1 99 ? -1.623 5.417 -3.464 1.00 96.94 99 LYS A N 1
ATOM 823 C CA . LYS A 1 99 ? -2.251 5.757 -4.754 1.00 96.94 99 LYS A CA 1
ATOM 824 C C . LYS A 1 99 ? -1.274 6.456 -5.699 1.00 96.94 99 LYS A C 1
ATOM 826 O O . LYS A 1 99 ? -1.152 6.056 -6.850 1.00 96.94 99 LYS A O 1
ATOM 831 N N . VAL A 1 100 ? -0.502 7.417 -5.190 1.00 97.69 100 VAL A N 1
ATOM 832 C CA . VAL A 1 100 ? 0.529 8.102 -5.987 1.00 97.69 100 VAL A CA 1
ATOM 833 C C . VAL A 1 100 ? 1.579 7.114 -6.511 1.00 97.69 100 VAL A C 1
ATOM 835 O O . VAL A 1 100 ? 1.936 7.163 -7.687 1.00 97.69 100 VAL A O 1
ATOM 838 N N . ALA A 1 101 ? 2.064 6.194 -5.672 1.00 96.38 101 ALA A N 1
ATOM 839 C CA . ALA A 1 101 ? 3.028 5.176 -6.094 1.00 96.38 101 ALA A CA 1
ATOM 840 C C . ALA A 1 101 ? 2.433 4.201 -7.127 1.00 96.38 101 ALA A C 1
ATOM 842 O O . ALA A 1 101 ? 3.115 3.804 -8.073 1.00 96.38 101 ALA A O 1
ATOM 843 N N . LEU A 1 102 ? 1.153 3.845 -6.977 1.00 96.75 102 LEU A N 1
ATOM 844 C CA . LEU A 1 102 ? 0.425 3.009 -7.928 1.00 96.75 102 LEU A CA 1
ATOM 845 C C . LEU A 1 102 ? 0.347 3.676 -9.308 1.00 96.75 102 LEU A C 1
ATOM 847 O O . LEU A 1 102 ? 0.685 3.036 -10.304 1.00 96.75 102 LEU A O 1
ATOM 851 N N . ASP A 1 103 ? -0.024 4.956 -9.351 1.00 96.94 103 ASP A N 1
ATOM 852 C CA . ASP A 1 103 ? -0.150 5.732 -10.589 1.00 96.94 103 ASP A CA 1
ATOM 853 C C . ASP A 1 103 ? 1.202 5.930 -11.282 1.00 96.94 103 ASP A C 1
ATOM 855 O O . ASP A 1 103 ? 1.302 5.840 -12.506 1.00 96.94 103 ASP A O 1
ATOM 859 N N . ARG A 1 104 ? 2.271 6.162 -10.510 1.00 95.88 104 ARG A N 1
ATOM 860 C CA . ARG A 1 104 ? 3.635 6.259 -11.052 1.00 95.88 104 ARG A CA 1
ATOM 861 C C . ARG A 1 104 ? 4.087 4.940 -11.668 1.00 95.88 104 ARG A C 1
ATOM 863 O O . ARG A 1 104 ? 4.578 4.925 -12.790 1.00 95.88 104 ARG A O 1
ATOM 870 N N . ALA A 1 105 ? 3.878 3.828 -10.969 1.00 95.00 105 ALA A N 1
ATOM 871 C CA . ALA A 1 105 ? 4.252 2.508 -11.464 1.00 95.00 105 ALA A CA 1
ATOM 872 C C . ALA A 1 105 ? 3.413 2.044 -12.666 1.00 95.00 105 ALA A C 1
ATOM 874 O O . ALA A 1 105 ? 3.894 1.230 -13.451 1.00 95.00 105 ALA A O 1
ATOM 875 N N . ALA A 1 106 ? 2.187 2.552 -12.835 1.00 94.19 106 ALA A N 1
ATOM 876 C CA . ALA A 1 106 ? 1.385 2.318 -14.038 1.00 94.19 106 ALA A CA 1
ATOM 877 C C . ALA A 1 106 ? 1.987 2.982 -15.290 1.00 94.19 106 ALA A C 1
ATOM 879 O O . ALA A 1 106 ? 1.758 2.511 -16.399 1.00 94.19 106 ALA A O 1
ATOM 880 N N . LYS A 1 107 ? 2.784 4.041 -15.108 1.00 93.81 107 LYS A N 1
ATOM 881 C CA . LYS A 1 107 ? 3.490 4.771 -16.172 1.00 93.81 107 LYS A CA 1
ATOM 882 C C . LYS A 1 107 ? 4.935 4.292 -16.370 1.00 93.81 107 LYS A C 1
ATOM 884 O O . LYS A 1 107 ? 5.711 4.964 -17.042 1.00 93.81 107 LYS A O 1
ATOM 889 N N . ALA A 1 108 ? 5.325 3.177 -15.751 1.00 92.44 108 ALA A N 1
ATOM 890 C CA . ALA A 1 108 ? 6.690 2.672 -15.837 1.00 92.44 108 ALA A CA 1
ATOM 891 C C . ALA A 1 108 ? 7.027 2.188 -17.266 1.00 92.44 108 ALA A C 1
ATOM 893 O O . ALA A 1 108 ? 6.220 1.463 -17.854 1.00 92.44 108 ALA A O 1
ATOM 894 N N . PRO A 1 109 ? 8.223 2.501 -17.803 1.00 89.50 109 PRO A N 1
ATOM 895 C CA . PRO A 1 109 ? 8.664 2.035 -19.118 1.00 89.50 109 PRO A CA 1
ATOM 896 C C . PRO A 1 109 ? 9.149 0.574 -19.045 1.00 89.50 109 PRO A C 1
ATOM 898 O O . PRO A 1 109 ? 10.334 0.270 -19.092 1.00 89.50 109 PRO A O 1
ATOM 901 N N . ASN A 1 110 ? 8.222 -0.369 -18.873 1.00 84.38 110 ASN A N 1
ATOM 902 C CA . ASN A 1 110 ? 8.523 -1.799 -18.702 1.00 84.38 110 ASN A CA 1
ATOM 903 C C . ASN A 1 110 ? 8.605 -2.595 -20.022 1.00 84.38 110 ASN A C 1
ATOM 905 O O . ASN A 1 110 ? 8.961 -3.775 -20.013 1.00 84.38 110 ASN A O 1
ATOM 909 N N . ASN A 1 111 ? 8.300 -1.955 -21.153 1.00 86.94 111 ASN A N 1
ATOM 910 C CA . ASN A 1 111 ? 8.238 -2.591 -22.471 1.00 86.94 111 ASN A CA 1
ATOM 911 C C . ASN A 1 111 ? 9.343 -2.140 -23.435 1.00 86.94 111 ASN A C 1
ATOM 913 O O . ASN A 1 111 ? 9.339 -2.571 -24.587 1.00 86.94 111 ASN A O 1
ATOM 917 N N . THR A 1 112 ? 10.306 -1.336 -22.980 1.00 90.00 112 THR A N 1
ATOM 918 C CA . THR A 1 112 ? 11.408 -0.847 -23.818 1.00 90.00 112 THR A CA 1
ATOM 919 C C . THR A 1 112 ? 12.177 -2.019 -24.454 1.00 90.00 112 THR A C 1
ATOM 921 O O . THR A 1 112 ? 12.568 -2.954 -23.741 1.00 90.00 112 THR A O 1
ATOM 924 N N . PRO A 1 113 ? 12.367 -2.047 -25.787 1.00 91.25 113 PRO A N 1
ATOM 925 C CA . PRO A 1 113 ? 13.104 -3.112 -26.465 1.00 91.25 113 PRO A CA 1
ATOM 926 C C . PRO A 1 113 ? 14.559 -3.191 -25.992 1.00 91.25 113 PRO A C 1
ATOM 928 O O . PRO A 1 113 ? 15.187 -2.167 -25.769 1.00 91.25 113 PRO A O 1
ATOM 931 N N . MET A 1 114 ? 15.134 -4.395 -25.915 1.00 89.06 114 MET A N 1
ATOM 932 C CA . MET A 1 114 ? 16.519 -4.584 -25.438 1.00 89.06 114 MET A CA 1
ATOM 933 C C . MET A 1 114 ? 17.577 -3.893 -26.317 1.00 89.06 114 MET A C 1
ATOM 935 O O . MET A 1 114 ? 18.660 -3.574 -25.846 1.00 89.06 114 MET A O 1
ATOM 939 N N . ARG A 1 115 ? 17.260 -3.666 -27.597 1.00 92.00 115 ARG A N 1
ATOM 940 C CA . ARG A 1 115 ? 18.135 -2.979 -28.560 1.00 92.00 115 ARG A CA 1
ATOM 941 C C . ARG A 1 115 ? 18.042 -1.451 -28.482 1.00 92.00 115 ARG A C 1
ATOM 943 O O . ARG A 1 115 ? 18.780 -0.778 -29.192 1.00 92.00 115 ARG A O 1
ATOM 950 N N . ASP A 1 116 ? 17.117 -0.914 -27.690 1.00 94.00 116 ASP A N 1
ATOM 951 C CA . ASP A 1 116 ? 16.974 0.528 -27.510 1.00 94.00 116 ASP A CA 1
ATOM 952 C C . ASP A 1 116 ? 18.131 1.068 -26.659 1.00 94.00 116 ASP A C 1
ATOM 954 O O . ASP A 1 116 ? 18.506 0.471 -25.649 1.00 94.00 116 ASP A O 1
ATOM 958 N N . VAL A 1 117 ? 18.672 2.226 -27.037 1.00 92.88 117 VAL A N 1
ATOM 959 C CA . VAL A 1 117 ? 19.737 2.911 -26.289 1.00 92.88 117 VAL A CA 1
ATOM 960 C C . VAL A 1 117 ? 19.308 3.276 -24.866 1.00 92.88 117 VAL A C 1
ATOM 962 O O . VAL A 1 117 ? 20.147 3.344 -23.971 1.00 92.88 117 VAL A O 1
ATOM 965 N N . ARG A 1 118 ? 18.003 3.468 -24.633 1.00 93.50 118 ARG A N 1
ATOM 966 C CA . ARG A 1 118 ? 17.432 3.786 -23.316 1.00 93.50 118 ARG A CA 1
ATOM 967 C C . ARG A 1 118 ? 17.077 2.558 -22.491 1.00 93.50 118 ARG A C 1
ATOM 969 O O . ARG A 1 118 ? 16.683 2.709 -21.340 1.00 93.50 118 ARG A O 1
ATOM 976 N N . PHE A 1 119 ? 17.232 1.348 -23.032 1.00 93.06 119 PHE A N 1
ATOM 977 C CA . PHE A 1 119 ? 16.775 0.118 -22.386 1.00 93.06 119 PHE A CA 1
ATOM 978 C C . PHE A 1 119 ? 17.241 -0.014 -20.931 1.00 93.06 119 PHE A C 1
ATOM 980 O O . PHE A 1 119 ? 16.429 -0.274 -20.045 1.00 93.06 119 PHE A O 1
ATOM 987 N N . GLN A 1 120 ? 18.532 0.200 -2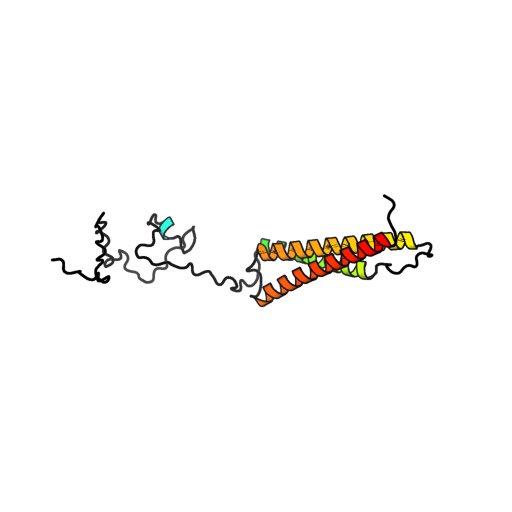0.666 1.00 91.25 120 GLN A N 1
ATOM 988 C CA . GLN A 1 120 ? 19.079 0.072 -19.313 1.00 91.25 120 GLN A CA 1
ATOM 989 C C . GLN A 1 120 ? 18.513 1.124 -18.351 1.00 91.25 120 GLN A C 1
ATOM 991 O O . GLN A 1 120 ? 18.179 0.804 -17.209 1.00 91.25 120 GLN A O 1
ATOM 996 N N . GLU A 1 121 ? 18.391 2.375 -18.800 1.00 93.81 121 GLU A N 1
ATOM 997 C CA . GLU A 1 121 ? 17.841 3.463 -17.990 1.00 93.81 121 GLU A CA 1
ATOM 998 C C . GLU A 1 121 ? 16.357 3.225 -17.688 1.00 93.81 121 GLU A C 1
ATOM 1000 O O . GLU A 1 121 ? 15.943 3.281 -16.528 1.00 93.81 121 GLU A O 1
ATOM 1005 N N . ASP A 1 122 ? 15.581 2.842 -18.699 1.00 95.06 122 ASP A N 1
ATOM 1006 C CA . ASP A 1 122 ? 14.161 2.529 -18.565 1.00 95.06 122 ASP A CA 1
ATOM 1007 C C . ASP A 1 122 ? 13.925 1.347 -17.619 1.00 95.06 122 ASP A C 1
ATOM 1009 O O . ASP A 1 122 ? 13.053 1.417 -16.750 1.00 95.06 122 ASP A O 1
ATOM 1013 N N . MET A 1 123 ? 14.733 0.283 -17.706 1.00 94.06 123 MET A N 1
ATOM 1014 C CA . MET A 1 123 ? 14.638 -0.847 -16.776 1.00 94.06 123 MET A CA 1
ATOM 1015 C C . MET A 1 123 ? 14.995 -0.439 -15.339 1.00 94.06 123 MET A C 1
ATOM 1017 O O . MET A 1 123 ? 14.312 -0.865 -14.405 1.00 94.06 123 MET A O 1
ATOM 1021 N N . ARG A 1 124 ? 15.993 0.435 -15.133 1.00 93.06 124 ARG A N 1
ATOM 1022 C CA . ARG A 1 124 ? 16.317 0.992 -13.803 1.00 93.06 124 ARG A CA 1
ATOM 1023 C C . ARG A 1 124 ? 15.163 1.827 -13.246 1.00 93.06 124 ARG A C 1
ATOM 1025 O O . ARG A 1 124 ? 14.791 1.663 -12.082 1.00 93.06 124 ARG A O 1
ATOM 1032 N N . VAL A 1 125 ? 14.560 2.686 -14.068 1.00 95.25 125 VAL A N 1
ATOM 1033 C CA . VAL A 1 125 ? 13.391 3.489 -13.681 1.00 95.25 125 VAL A CA 1
ATOM 1034 C C . VAL A 1 125 ? 12.204 2.586 -13.357 1.00 95.25 125 VAL A C 1
ATOM 1036 O O . VAL A 1 125 ? 11.579 2.751 -12.308 1.00 95.25 125 VAL A O 1
ATOM 1039 N N . ALA A 1 126 ? 11.911 1.601 -14.205 1.00 95.06 126 ALA A N 1
ATOM 1040 C CA . ALA A 1 126 ? 10.833 0.650 -13.982 1.00 95.06 126 ALA A CA 1
ATOM 1041 C C . ALA A 1 126 ? 11.043 -0.145 -12.683 1.00 95.06 126 ALA A C 1
ATOM 1043 O O . ALA A 1 126 ? 10.103 -0.276 -11.897 1.00 95.06 126 ALA A O 1
ATOM 1044 N N . HIS A 1 127 ? 12.267 -0.609 -12.412 1.00 95.00 127 HIS A N 1
ATOM 1045 C CA . HIS A 1 127 ? 12.612 -1.310 -11.171 1.00 95.00 127 HIS A CA 1
ATOM 1046 C C . HIS A 1 127 ? 12.375 -0.433 -9.939 1.00 95.00 127 HIS A C 1
ATOM 1048 O O . HIS A 1 127 ? 11.668 -0.847 -9.013 1.00 95.00 127 HIS A O 1
ATOM 1054 N N . ARG A 1 128 ? 12.862 0.815 -9.955 1.00 95.88 128 ARG A N 1
ATOM 1055 C CA . ARG A 1 128 ? 12.630 1.784 -8.873 1.00 95.88 128 ARG A CA 1
ATOM 1056 C C . ARG A 1 128 ? 11.138 2.009 -8.633 1.00 95.88 128 ARG A C 1
ATOM 1058 O O . ARG A 1 128 ? 10.682 1.917 -7.497 1.00 95.88 128 ARG A O 1
ATOM 1065 N N . LEU A 1 129 ? 10.360 2.229 -9.692 1.00 96.69 129 LEU A N 1
ATOM 1066 C CA . LEU A 1 129 ? 8.918 2.468 -9.586 1.00 96.69 129 LEU A CA 1
ATOM 1067 C C . LEU A 1 129 ? 8.149 1.248 -9.053 1.00 96.69 129 LEU A C 1
ATOM 1069 O O . LEU A 1 129 ? 7.237 1.406 -8.239 1.00 96.69 129 LEU A O 1
ATOM 1073 N N . GLN A 1 130 ? 8.519 0.024 -9.449 1.00 96.31 130 GLN A N 1
ATOM 1074 C CA . GLN A 1 130 ? 7.928 -1.183 -8.856 1.00 96.31 130 GLN A CA 1
ATOM 1075 C C . GLN A 1 130 ? 8.344 -1.359 -7.387 1.00 96.31 130 GLN A C 1
ATOM 1077 O O . GLN A 1 130 ? 7.528 -1.794 -6.572 1.00 96.31 130 GLN A O 1
ATOM 1082 N N . THR A 1 131 ? 9.567 -0.959 -7.024 1.00 96.44 131 THR A N 1
ATOM 1083 C CA . THR A 1 131 ? 10.036 -0.931 -5.629 1.00 96.44 131 THR A CA 1
ATOM 1084 C C . THR A 1 131 ? 9.208 0.022 -4.783 1.00 96.44 131 THR A C 1
ATOM 1086 O O . THR A 1 131 ? 8.671 -0.389 -3.754 1.00 96.44 131 THR A O 1
ATOM 1089 N N . GLU A 1 132 ? 9.032 1.262 -5.241 1.00 97.19 132 GLU A N 1
ATOM 1090 C CA . GLU A 1 132 ? 8.191 2.266 -4.585 1.00 97.19 132 GLU A CA 1
ATOM 1091 C C . GLU A 1 132 ? 6.759 1.753 -4.399 1.00 97.19 132 GLU A C 1
ATOM 1093 O O . GLU A 1 132 ? 6.217 1.815 -3.295 1.00 97.19 132 GLU A O 1
ATOM 1098 N N . LYS A 1 133 ? 6.163 1.167 -5.446 1.00 97.69 133 LYS A N 1
ATOM 1099 C CA . LYS A 1 133 ? 4.823 0.569 -5.381 1.00 97.69 133 LYS A CA 1
ATOM 1100 C C . LYS A 1 133 ? 4.736 -0.548 -4.343 1.00 97.69 133 LYS A C 1
ATOM 1102 O O . LYS A 1 133 ? 3.771 -0.588 -3.580 1.00 97.69 133 LYS A O 1
ATOM 1107 N N . ARG A 1 134 ? 5.718 -1.455 -4.305 1.00 97.69 134 ARG A N 1
ATOM 1108 C CA . ARG A 1 134 ? 5.762 -2.564 -3.339 1.00 97.69 134 ARG A CA 1
ATOM 1109 C C . ARG A 1 134 ? 5.846 -2.043 -1.908 1.00 97.69 134 ARG A C 1
ATOM 1111 O O . ARG A 1 134 ? 5.066 -2.469 -1.059 1.00 97.69 134 ARG A O 1
ATOM 1118 N N . VAL A 1 135 ? 6.771 -1.117 -1.653 1.00 97.69 135 VAL A N 1
ATOM 1119 C CA . VAL A 1 135 ? 6.964 -0.509 -0.330 1.00 97.69 135 VAL A CA 1
ATOM 1120 C C . VAL A 1 135 ? 5.695 0.219 0.100 1.00 97.69 135 VAL A C 1
ATOM 1122 O O . VAL A 1 135 ? 5.177 -0.064 1.176 1.00 97.69 135 VAL A O 1
ATOM 1125 N N . ALA A 1 136 ? 5.127 1.068 -0.758 1.00 97.44 136 ALA A N 1
ATOM 1126 C CA . ALA A 1 136 ? 3.927 1.827 -0.430 1.00 97.44 136 ALA A CA 1
ATOM 1127 C C . ALA A 1 136 ? 2.708 0.926 -0.167 1.00 97.44 136 ALA A C 1
ATOM 1129 O O . ALA A 1 136 ? 1.956 1.178 0.773 1.00 97.44 136 ALA A O 1
ATOM 1130 N N . ALA A 1 137 ? 2.528 -0.151 -0.942 1.00 97.56 137 ALA A N 1
ATOM 1131 C CA . ALA A 1 137 ? 1.463 -1.128 -0.711 1.00 97.56 137 ALA A CA 1
ATOM 1132 C C . ALA A 1 137 ? 1.629 -1.859 0.633 1.00 97.56 137 ALA A C 1
ATOM 1134 O O . ALA A 1 137 ? 0.660 -2.0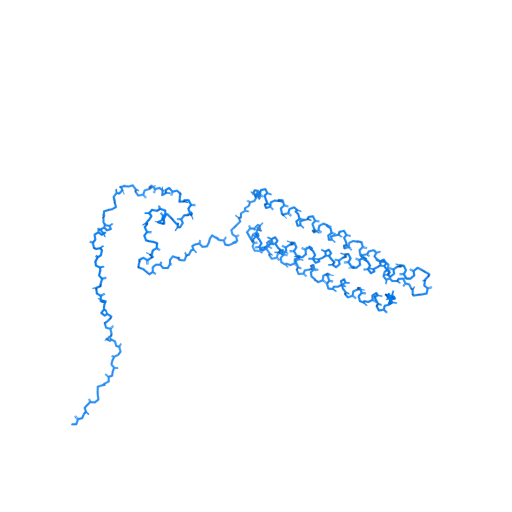08 1.380 1.00 97.56 137 ALA A O 1
ATOM 1135 N N . ASN A 1 138 ? 2.856 -2.265 0.981 1.00 97.94 138 ASN A N 1
ATOM 1136 C CA . ASN A 1 138 ? 3.151 -2.883 2.275 1.00 97.94 138 ASN A CA 1
ATOM 1137 C C . ASN A 1 138 ? 2.916 -1.909 3.436 1.00 97.94 138 ASN A C 1
ATOM 1139 O O . ASN A 1 138 ? 2.262 -2.278 4.410 1.00 97.94 138 ASN A O 1
ATOM 1143 N N . SER A 1 139 ? 3.379 -0.662 3.320 1.00 97.50 139 SER A N 1
ATOM 1144 C CA . SER A 1 139 ? 3.156 0.382 4.326 1.00 97.50 139 SER A CA 1
ATOM 1145 C C . SER A 1 139 ? 1.670 0.684 4.515 1.00 97.50 139 SER A C 1
ATOM 1147 O O . SER A 1 139 ? 1.205 0.742 5.650 1.00 97.50 139 SER A O 1
ATOM 1149 N N . ALA A 1 140 ? 0.903 0.805 3.428 1.00 97.12 140 ALA A N 1
ATOM 1150 C CA . ALA A 1 140 ? -0.541 1.016 3.495 1.00 97.12 140 ALA A CA 1
ATOM 1151 C C . ALA A 1 140 ? -1.260 -0.186 4.122 1.00 97.12 140 ALA A C 1
ATOM 1153 O O . ALA A 1 140 ? -2.111 -0.009 4.991 1.00 97.12 140 ALA A O 1
ATOM 1154 N N . SER A 1 141 ? -0.875 -1.418 3.764 1.00 96.69 141 SER A N 1
ATOM 1155 C CA . SER A 1 141 ? -1.396 -2.634 4.404 1.00 96.69 141 SER A CA 1
ATOM 1156 C C . SER A 1 141 ? -1.103 -2.643 5.902 1.00 96.69 141 SER A C 1
ATOM 1158 O O . SER A 1 141 ? -1.995 -2.967 6.687 1.00 96.69 141 SER A O 1
ATOM 1160 N N . ALA A 1 142 ? 0.130 -2.321 6.297 1.00 95.69 142 ALA A N 1
ATOM 1161 C CA . ALA A 1 142 ? 0.565 -2.317 7.685 1.00 95.69 142 ALA A CA 1
ATOM 1162 C C . ALA A 1 142 ? -0.201 -1.265 8.491 1.00 95.69 142 ALA A C 1
ATOM 1164 O O . ALA A 1 142 ? -0.879 -1.632 9.448 1.00 95.69 142 ALA A O 1
ATOM 1165 N N . ALA A 1 143 ? -0.195 -0.005 8.050 1.00 95.44 143 ALA A N 1
ATOM 1166 C CA . ALA A 1 143 ? -0.885 1.097 8.718 1.00 95.44 143 ALA A CA 1
ATOM 1167 C C . ALA A 1 143 ? -2.386 0.820 8.868 1.00 95.44 143 ALA A C 1
ATOM 1169 O O . ALA A 1 143 ? -2.951 0.934 9.955 1.00 95.44 143 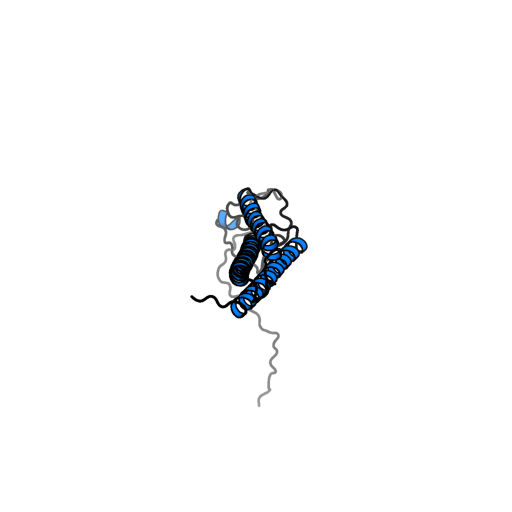ALA A O 1
ATOM 1170 N N . ARG A 1 144 ? -3.022 0.344 7.792 1.00 93.94 144 ARG A N 1
ATOM 1171 C CA . ARG A 1 144 ? -4.440 -0.011 7.785 1.00 93.94 144 ARG A CA 1
ATOM 1172 C C . ARG A 1 144 ? -4.748 -1.146 8.769 1.00 93.94 144 ARG A C 1
ATOM 1174 O O . ARG A 1 144 ? -5.707 -1.058 9.538 1.00 93.94 144 ARG A O 1
ATOM 1181 N N . SER A 1 145 ? -3.929 -2.198 8.778 1.00 93.56 145 SER A N 1
ATOM 1182 C CA . SER A 1 145 ? -4.088 -3.320 9.711 1.00 93.56 145 SER A CA 1
ATOM 1183 C C . SER A 1 145 ? -3.818 -2.924 11.167 1.00 93.56 145 SER A C 1
ATOM 1185 O O . SER A 1 145 ? -4.582 -3.318 12.045 1.00 93.56 145 SER A O 1
ATOM 1187 N N . GLY A 1 146 ? -2.810 -2.082 11.412 1.00 92.69 146 GLY A N 1
ATOM 1188 C CA . GLY A 1 146 ? -2.466 -1.555 12.730 1.00 92.69 146 GLY A CA 1
ATOM 1189 C C . GLY A 1 146 ? -3.587 -0.696 13.302 1.00 92.69 146 GLY A C 1
ATOM 1190 O O . GLY A 1 146 ? -4.020 -0.938 14.426 1.00 92.69 146 GLY A O 1
ATOM 1191 N N . PHE A 1 147 ? -4.155 0.207 12.496 1.00 91.56 147 PHE A N 1
ATOM 1192 C CA . PHE A 1 147 ? -5.318 1.003 12.893 1.00 91.56 147 PHE A CA 1
ATOM 1193 C C . PHE A 1 147 ? -6.521 0.111 13.237 1.00 91.56 147 PHE A C 1
ATOM 1195 O O . PHE A 1 147 ? -7.181 0.312 14.251 1.00 91.56 147 PHE A O 1
ATOM 1202 N N . SER A 1 148 ? -6.782 -0.939 12.448 1.00 88.31 148 SER A N 1
ATOM 1203 C CA . SER A 1 148 ? -7.852 -1.901 12.754 1.00 88.31 148 SER A CA 1
ATOM 1204 C C . SER A 1 148 ? -7.611 -2.723 14.011 1.00 88.31 148 SER A C 1
ATOM 1206 O O . SER A 1 148 ? -8.583 -3.123 14.649 1.00 88.31 148 SER A O 1
ATOM 1208 N N . HIS A 1 149 ? -6.357 -3.034 14.319 1.00 88.56 149 HIS A N 1
ATOM 1209 C CA . HIS A 1 149 ? -5.996 -3.794 15.506 1.00 88.56 149 HIS A CA 1
ATOM 1210 C C . HIS A 1 149 ? -6.091 -2.929 16.765 1.00 88.56 149 HIS A C 1
ATOM 1212 O O . HIS A 1 149 ? -6.596 -3.385 17.787 1.00 88.56 149 HIS A O 1
ATOM 1218 N N . LYS A 1 150 ? -5.652 -1.669 16.672 1.00 89.06 150 LYS A N 1
ATOM 1219 C CA . LYS A 1 150 ? -5.682 -0.701 17.771 1.00 89.06 150 LYS A CA 1
ATOM 1220 C C . LYS A 1 150 ? -7.093 -0.184 18.058 1.00 89.06 150 LYS A C 1
ATOM 1222 O O . LYS A 1 150 ? -7.465 -0.053 19.219 1.00 89.06 150 LYS A O 1
ATOM 1227 N N . TYR A 1 151 ? -7.889 0.051 17.013 1.00 85.62 151 TYR A N 1
ATOM 1228 C CA . TYR A 1 151 ? -9.245 0.596 17.111 1.00 85.62 151 TYR A CA 1
ATOM 1229 C C . TYR A 1 151 ? -10.278 -0.289 16.396 1.00 85.62 151 TYR A C 1
ATOM 1231 O O . TYR A 1 151 ? -10.888 0.124 15.405 1.00 85.62 151 TYR A O 1
ATOM 1239 N N . PRO A 1 152 ? -10.534 -1.515 16.883 1.00 78.88 152 PRO A N 1
ATOM 1240 C CA . PRO A 1 152 ? -11.514 -2.410 16.266 1.00 78.88 152 PRO A CA 1
ATOM 1241 C C . PRO A 1 152 ? -12.950 -1.856 16.311 1.00 78.88 152 PRO A C 1
ATOM 1243 O O . PRO A 1 152 ? -13.786 -2.283 15.518 1.00 78.88 152 PRO A O 1
ATOM 1246 N N . TRP A 1 153 ? -13.216 -0.890 17.196 1.00 73.56 153 TRP A N 1
ATOM 1247 C CA . TRP A 1 153 ? -14.492 -0.183 17.372 1.00 73.56 153 TRP A CA 1
ATOM 1248 C C . TRP A 1 153 ? -14.637 1.091 16.521 1.00 73.56 153 TRP A C 1
ATOM 1250 O O . TRP A 1 153 ? -15.662 1.759 16.611 1.00 73.56 153 TRP A O 1
ATOM 1260 N N . ALA A 1 154 ? -13.638 1.465 15.713 1.00 75.25 154 ALA A N 1
ATOM 1261 C CA . ALA A 1 154 ? -13.685 2.691 14.905 1.00 75.25 154 ALA A CA 1
ATOM 1262 C C . ALA A 1 154 ? -14.535 2.575 13.623 1.00 75.25 154 ALA A C 1
ATOM 1264 O O . ALA A 1 154 ? -14.643 3.551 12.880 1.00 75.25 154 ALA A O 1
ATOM 1265 N N . TYR A 1 155 ? -15.104 1.402 13.338 1.00 72.81 155 TYR A N 1
ATOM 1266 C CA . TYR A 1 155 ? -15.823 1.112 12.096 1.00 72.81 155 TYR A CA 1
ATOM 1267 C C . TYR A 1 155 ? -17.337 1.100 12.300 1.00 72.81 155 TYR A C 1
ATOM 1269 O O . TYR A 1 155 ? -17.827 0.650 13.335 1.00 72.81 155 TYR A O 1
ATOM 1277 N N . ASP A 1 156 ? -18.074 1.502 11.260 1.00 69.12 156 ASP A N 1
ATOM 1278 C CA . ASP A 1 156 ? -19.535 1.392 11.185 1.00 69.12 156 ASP A CA 1
ATOM 1279 C C . ASP A 1 156 ? -19.969 -0.073 10.982 1.00 69.12 156 ASP A C 1
ATOM 1281 O O . ASP A 1 156 ? -20.406 -0.498 9.908 1.00 69.12 156 ASP A O 1
ATOM 1285 N N . GLY A 1 157 ? -19.788 -0.872 12.032 1.00 71.56 157 GLY A N 1
ATOM 1286 C CA . GLY A 1 157 ? -20.176 -2.275 12.094 1.00 71.56 157 GLY A CA 1
ATOM 1287 C C . GLY A 1 157 ? -19.309 -3.222 11.259 1.00 71.56 157 GLY A C 1
ATOM 1288 O O . GLY A 1 157 ? -18.230 -2.893 10.753 1.00 71.56 157 GLY A O 1
ATOM 1289 N N . GLU A 1 158 ? -19.806 -4.450 11.114 1.00 76.12 158 GLU A N 1
ATOM 1290 C CA . GLU A 1 158 ? -19.082 -5.550 10.472 1.00 76.12 158 GLU A CA 1
ATOM 1291 C C . GLU A 1 158 ? -18.759 -5.271 8.998 1.00 76.12 158 GLU A C 1
ATOM 1293 O O . GLU A 1 158 ? -17.671 -5.608 8.532 1.00 76.12 158 GLU A O 1
ATOM 1298 N N . LYS A 1 159 ? -19.645 -4.571 8.276 1.00 78.44 159 LYS A N 1
ATOM 1299 C CA . LYS A 1 159 ? -19.419 -4.191 6.871 1.00 78.44 159 LYS A CA 1
ATOM 1300 C C . LYS A 1 159 ? -18.202 -3.277 6.707 1.00 78.44 159 LYS A C 1
ATOM 1302 O O . LYS A 1 159 ? -17.387 -3.516 5.816 1.00 78.44 159 LYS A O 1
ATOM 1307 N N . GLY A 1 160 ? -18.047 -2.269 7.571 1.00 78.56 160 GLY A N 1
ATOM 1308 C CA . GLY A 1 160 ? -16.887 -1.372 7.546 1.00 78.56 160 GLY A CA 1
ATOM 1309 C C . GLY A 1 160 ? -15.583 -2.128 7.810 1.00 78.56 160 GLY A C 1
ATOM 1310 O O . GLY A 1 160 ? -14.610 -1.985 7.066 1.00 78.56 160 GLY A O 1
ATOM 1311 N N . LYS A 1 161 ? -15.600 -3.023 8.803 1.00 82.38 161 LYS A N 1
ATOM 1312 C CA . LYS A 1 161 ? -14.462 -3.889 9.134 1.00 82.38 161 LYS A CA 1
ATOM 1313 C C . LYS A 1 161 ? -14.113 -4.861 8.001 1.00 82.38 161 LYS A C 1
ATOM 1315 O O . LYS A 1 161 ? -12.938 -5.019 7.668 1.00 82.38 161 LYS A O 1
ATOM 1320 N N . ALA A 1 162 ? -15.111 -5.488 7.381 1.00 86.81 162 ALA A N 1
ATOM 1321 C CA . ALA A 1 162 ? -14.924 -6.402 6.258 1.00 86.81 162 ALA A CA 1
ATOM 1322 C C . ALA A 1 162 ? -14.347 -5.680 5.031 1.00 86.81 162 ALA A C 1
ATOM 1324 O O . ALA A 1 162 ? -13.407 -6.178 4.410 1.00 86.81 162 ALA A O 1
ATOM 1325 N N . GLY A 1 163 ? -14.849 -4.478 4.722 1.00 86.75 163 GLY A N 1
ATOM 1326 C CA . GLY A 1 163 ? -14.292 -3.624 3.672 1.00 86.75 163 GLY A CA 1
ATOM 1327 C C . GLY A 1 163 ? -12.827 -3.281 3.936 1.00 86.75 163 GLY A C 1
ATOM 1328 O O . GLY A 1 163 ? -11.986 -3.398 3.047 1.00 86.75 163 GLY A O 1
ATOM 1329 N N . HIS A 1 164 ? -12.494 -2.958 5.184 1.00 89.19 164 HIS A N 1
ATOM 1330 C CA . HIS A 1 164 ? -11.123 -2.669 5.594 1.00 89.19 164 HIS A CA 1
ATOM 1331 C C . HIS A 1 164 ? -10.187 -3.869 5.433 1.00 89.19 164 HIS A C 1
ATOM 1333 O O . HIS A 1 164 ? -9.110 -3.743 4.850 1.00 89.19 164 HIS A O 1
ATOM 1339 N N . ALA A 1 165 ? -10.624 -5.045 5.888 1.00 90.50 165 ALA A N 1
ATOM 1340 C CA . ALA A 1 165 ? -9.888 -6.295 5.733 1.00 90.50 165 ALA A CA 1
ATOM 1341 C C . ALA A 1 165 ? -9.696 -6.672 4.256 1.00 90.50 165 ALA A C 1
ATOM 1343 O O . ALA A 1 165 ? -8.627 -7.155 3.880 1.00 90.50 165 ALA A O 1
ATOM 1344 N N . LYS A 1 166 ? -10.701 -6.419 3.408 1.00 94.81 166 LYS A N 1
ATOM 1345 C CA . LYS A 1 166 ? -10.596 -6.606 1.958 1.00 94.81 166 LYS A CA 1
ATOM 1346 C C . LYS A 1 166 ? -9.512 -5.705 1.368 1.00 94.81 166 LYS A C 1
ATOM 1348 O O . LYS A 1 166 ? -8.614 -6.217 0.713 1.00 94.81 166 LYS A O 1
ATOM 1353 N N . THR A 1 167 ? -9.515 -4.410 1.684 1.00 94.38 167 THR A N 1
ATOM 1354 C CA . THR A 1 167 ? -8.482 -3.480 1.197 1.00 94.38 167 THR A CA 1
ATOM 1355 C C . THR A 1 167 ? -7.072 -3.898 1.625 1.00 94.38 167 THR A C 1
ATOM 1357 O O . THR A 1 167 ? -6.145 -3.850 0.823 1.00 94.38 167 THR A O 1
ATOM 1360 N N . VAL A 1 168 ? -6.897 -4.372 2.864 1.00 95.06 168 VAL A N 1
ATOM 1361 C CA . VAL A 1 168 ? -5.607 -4.916 3.334 1.00 95.06 168 VAL A CA 1
ATOM 1362 C C . VAL A 1 168 ? -5.162 -6.111 2.482 1.00 95.06 168 VAL A C 1
ATOM 1364 O O . VAL A 1 168 ? -3.997 -6.187 2.090 1.00 95.06 168 VAL A O 1
ATOM 1367 N N . LYS A 1 169 ? -6.075 -7.039 2.164 1.00 96.19 169 LYS A N 1
ATOM 1368 C CA . LYS A 1 169 ? -5.778 -8.171 1.270 1.00 96.19 169 LYS A CA 1
ATOM 1369 C C . LYS A 1 169 ? -5.390 -7.689 -0.129 1.00 96.19 169 LYS A C 1
ATOM 1371 O O . LYS A 1 169 ? -4.391 -8.164 -0.665 1.00 96.19 169 LYS A O 1
ATOM 1376 N N . ASP A 1 170 ? -6.120 -6.723 -0.679 1.00 96.81 170 ASP A N 1
ATOM 1377 C CA . ASP A 1 170 ? -5.850 -6.165 -2.007 1.00 96.81 170 ASP A CA 1
ATOM 1378 C C . ASP A 1 170 ? -4.448 -5.536 -2.073 1.00 96.81 170 ASP A C 1
ATOM 1380 O O . ASP A 1 170 ? -3.692 -5.796 -3.010 1.00 96.81 170 ASP A O 1
ATOM 1384 N N . TYR A 1 171 ? -4.041 -4.785 -1.044 1.00 96.75 171 TYR A N 1
ATOM 1385 C CA . TYR A 1 171 ? -2.694 -4.209 -0.964 1.00 96.75 171 TYR A CA 1
ATOM 1386 C C . TYR A 1 171 ? -1.596 -5.270 -0.939 1.00 96.75 171 TYR A C 1
ATOM 1388 O O . TYR A 1 171 ? -0.597 -5.130 -1.645 1.00 96.75 171 TYR A O 1
ATOM 1396 N N . ARG A 1 172 ? -1.791 -6.364 -0.195 1.00 95.62 172 ARG A N 1
ATOM 1397 C CA . ARG A 1 172 ? -0.840 -7.487 -0.186 1.00 95.62 172 ARG A CA 1
ATOM 1398 C C . ARG A 1 172 ? -0.706 -8.118 -1.569 1.00 95.62 172 ARG A C 1
ATOM 1400 O O . ARG A 1 172 ? 0.410 -8.324 -2.033 1.00 95.62 172 ARG A O 1
ATOM 1407 N N . VAL A 1 173 ? -1.824 -8.346 -2.263 1.00 97.38 173 VAL A N 1
ATOM 1408 C CA . VAL A 1 173 ? -1.815 -8.861 -3.644 1.00 97.38 173 VAL A CA 1
ATOM 1409 C C . VAL A 1 173 ? -1.060 -7.912 -4.577 1.00 97.38 173 VAL A C 1
ATOM 1411 O O . VAL A 1 173 ? -0.265 -8.357 -5.407 1.00 97.38 173 VAL A O 1
ATOM 1414 N N . VAL A 1 174 ? -1.267 -6.599 -4.443 1.00 96.38 174 VAL A N 1
ATOM 1415 C CA . VAL A 1 174 ? -0.544 -5.593 -5.233 1.00 96.38 174 VAL A CA 1
ATOM 1416 C C . VAL A 1 174 ? 0.957 -5.619 -4.938 1.00 96.38 174 VAL A C 1
ATOM 1418 O O . VAL A 1 174 ? 1.746 -5.540 -5.881 1.00 96.38 174 VAL A O 1
ATOM 1421 N N . ALA A 1 175 ? 1.361 -5.777 -3.676 1.00 96.75 175 ALA A N 1
ATOM 1422 C CA . ALA A 1 175 ? 2.766 -5.884 -3.292 1.00 96.75 175 ALA A CA 1
ATOM 1423 C C . ALA A 1 175 ? 3.428 -7.134 -3.897 1.00 96.75 175 ALA A C 1
ATOM 1425 O O . ALA A 1 175 ? 4.521 -7.037 -4.455 1.00 96.75 175 ALA A O 1
ATOM 1426 N N . THR A 1 176 ? 2.742 -8.282 -3.877 1.00 97.31 176 THR A N 1
ATOM 1427 C CA . THR A 1 176 ? 3.212 -9.517 -4.528 1.00 97.31 176 THR A CA 1
ATOM 1428 C C . THR A 1 176 ? 3.360 -9.336 -6.038 1.00 97.31 176 THR A C 1
ATOM 1430 O O . THR A 1 176 ? 4.381 -9.707 -6.610 1.00 97.31 176 THR A O 1
ATOM 1433 N N . LYS A 1 177 ? 2.379 -8.709 -6.701 1.00 96.56 177 LYS A N 1
ATOM 1434 C CA . LYS A 1 177 ? 2.467 -8.418 -8.142 1.00 96.56 177 LYS A CA 1
ATOM 1435 C C . LYS A 1 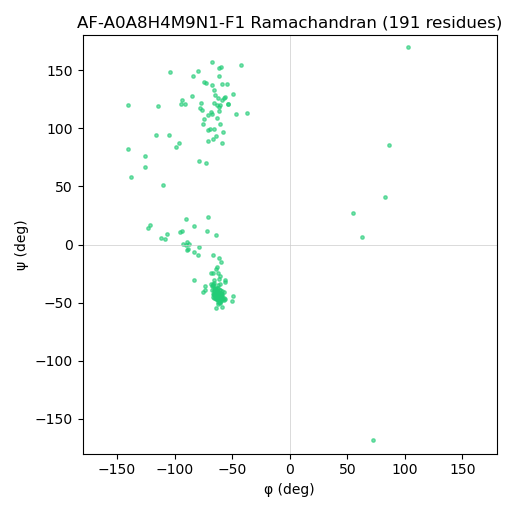177 ? 3.633 -7.484 -8.470 1.00 96.56 177 LYS A C 1
ATOM 1437 O O . LYS A 1 177 ? 4.316 -7.706 -9.465 1.00 96.56 177 LYS A O 1
ATOM 1442 N N . ALA A 1 178 ? 3.873 -6.466 -7.643 1.00 96.00 178 ALA A N 1
ATOM 1443 C CA . ALA A 1 178 ? 5.015 -5.569 -7.805 1.00 96.00 178 ALA A CA 1
ATOM 1444 C C . ALA A 1 178 ? 6.348 -6.318 -7.636 1.00 96.00 178 ALA A C 1
ATOM 1446 O O . ALA A 1 178 ? 7.246 -6.134 -8.450 1.00 96.00 178 ALA A O 1
ATOM 1447 N N . ALA A 1 179 ? 6.450 -7.226 -6.658 1.00 96.31 179 ALA A N 1
ATOM 1448 C CA . ALA A 1 179 ? 7.629 -8.076 -6.478 1.00 96.31 179 ALA A CA 1
ATOM 1449 C C . ALA A 1 179 ? 7.900 -8.975 -7.696 1.00 96.31 179 ALA A C 1
ATOM 1451 O O . ALA A 1 179 ? 9.028 -9.049 -8.174 1.00 96.31 179 ALA A O 1
ATOM 1452 N N . ASN A 1 180 ? 6.861 -9.597 -8.258 1.00 95.56 180 ASN A N 1
ATOM 1453 C CA . ASN A 1 180 ? 7.002 -10.408 -9.471 1.00 95.56 180 ASN A CA 1
ATOM 1454 C C . ASN A 1 180 ? 7.449 -9.566 -10.678 1.00 95.56 180 ASN A C 1
ATOM 1456 O O . ASN A 1 180 ? 8.257 -10.024 -11.482 1.00 95.56 180 ASN A O 1
ATOM 1460 N N . ALA A 1 181 ? 6.953 -8.329 -10.795 1.00 93.81 181 ALA A N 1
ATOM 1461 C CA . ALA A 1 181 ? 7.381 -7.404 -11.841 1.00 93.81 181 ALA A CA 1
ATOM 1462 C C . ALA A 1 181 ? 8.855 -6.990 -11.681 1.00 93.81 181 ALA A C 1
ATOM 1464 O O . ALA A 1 181 ? 9.572 -6.939 -12.675 1.00 93.81 181 ALA A O 1
ATOM 1465 N N . GLN A 1 182 ? 9.328 -6.756 -10.451 1.00 93.19 182 GLN A N 1
ATOM 1466 C CA . GLN A 1 182 ? 10.751 -6.504 -10.178 1.00 93.19 182 GLN A CA 1
ATOM 1467 C C . GLN A 1 182 ? 11.618 -7.689 -10.602 1.00 93.19 182 GLN A C 1
ATOM 1469 O O . GLN A 1 182 ? 12.556 -7.502 -11.368 1.00 93.19 182 GLN A O 1
ATOM 1474 N N . ALA A 1 183 ? 11.256 -8.905 -10.183 1.00 93.75 183 ALA A N 1
ATOM 1475 C CA . ALA A 1 183 ? 11.997 -10.115 -10.536 1.00 93.75 183 ALA A CA 1
ATOM 1476 C C . ALA A 1 183 ? 12.043 -10.347 -12.057 1.00 93.75 183 ALA A C 1
ATOM 1478 O O . ALA A 1 183 ? 13.030 -10.850 -12.590 1.00 93.75 183 ALA A O 1
ATOM 1479 N N . TYR A 1 184 ? 10.983 -9.974 -12.780 1.00 92.06 184 TYR A N 1
ATOM 1480 C CA . TYR A 1 184 ? 10.985 -9.992 -14.242 1.00 92.06 184 TYR A CA 1
ATOM 1481 C C . TYR A 1 184 ? 11.964 -8.965 -14.835 1.00 92.06 184 TYR A C 1
ATOM 1483 O O . TYR A 1 184 ? 12.721 -9.305 -15.743 1.00 92.06 184 TYR A O 1
ATOM 1491 N N . ILE A 1 185 ? 11.980 -7.733 -14.314 1.00 91.88 185 ILE A N 1
ATOM 1492 C CA . ILE A 1 185 ? 12.901 -6.676 -14.763 1.00 91.88 185 ILE A CA 1
ATOM 1493 C C . ILE A 1 185 ? 14.356 -7.079 -14.496 1.00 91.88 185 ILE A C 1
ATOM 1495 O O . ILE A 1 185 ? 15.182 -6.959 -15.393 1.00 91.88 185 ILE A O 1
ATOM 1499 N N . GLU A 1 186 ? 14.656 -7.625 -13.317 1.00 91.19 186 GLU A N 1
ATOM 1500 C CA . GLU A 1 186 ? 15.997 -8.100 -12.941 1.00 91.19 186 GLU A CA 1
ATOM 1501 C C . GLU A 1 186 ? 16.497 -9.216 -13.865 1.00 91.19 186 GLU A C 1
ATOM 1503 O O . GLU A 1 186 ? 17.653 -9.210 -14.273 1.00 91.19 186 GLU A O 1
ATOM 1508 N N . LYS A 1 187 ? 15.621 -10.143 -14.271 1.00 91.12 187 LYS A N 1
ATOM 1509 C CA . LYS A 1 187 ? 15.971 -11.174 -15.263 1.00 91.12 187 LYS A CA 1
ATOM 1510 C C . LYS A 1 187 ? 16.249 -10.594 -16.650 1.00 91.12 187 LYS A C 1
ATOM 1512 O O . LYS A 1 187 ? 17.055 -11.148 -17.389 1.00 91.12 187 LYS A O 1
ATOM 1517 N N . ARG A 1 188 ? 15.548 -9.521 -17.028 1.00 88.88 188 ARG A N 1
ATOM 1518 C CA . ARG A 1 188 ? 15.648 -8.894 -18.355 1.00 88.88 188 ARG A CA 1
ATOM 1519 C C . ARG A 1 188 ? 16.828 -7.922 -18.460 1.00 88.88 188 ARG A C 1
ATOM 1521 O O . ARG A 1 188 ? 17.373 -7.748 -19.544 1.00 88.88 188 ARG A O 1
ATOM 1528 N N . CYS A 1 189 ? 17.196 -7.286 -17.354 1.00 87.00 189 CYS A N 1
ATOM 1529 C CA . CYS A 1 189 ? 18.323 -6.371 -17.228 1.00 87.00 189 CYS A CA 1
ATOM 1530 C C . CYS A 1 189 ? 19.012 -6.625 -15.877 1.00 87.00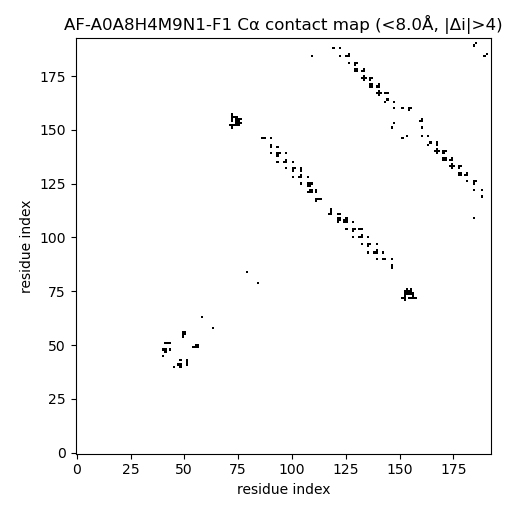 189 CYS A C 1
ATOM 1532 O O . CYS A 1 189 ? 18.722 -5.913 -14.908 1.00 87.00 189 CYS A O 1
ATOM 1534 N N . PRO A 1 190 ? 19.897 -7.637 -15.798 1.00 80.94 190 PRO A N 1
ATOM 1535 C CA . PRO A 1 190 ? 20.674 -7.901 -14.595 1.00 80.94 190 PRO A CA 1
ATOM 1536 C C . PRO A 1 190 ? 21.468 -6.647 -14.237 1.00 80.94 190 PRO A C 1
ATOM 1538 O O . PRO A 1 190 ? 22.168 -6.094 -15.086 1.00 80.94 190 PRO A O 1
ATOM 1541 N N . GLN A 1 191 ? 21.325 -6.157 -13.008 1.00 70.38 191 GLN A N 1
ATOM 1542 C CA . GLN A 1 191 ? 22.224 -5.118 -12.525 1.00 70.38 191 GLN A CA 1
ATOM 1543 C C . GLN A 1 191 ? 23.544 -5.787 -12.155 1.00 70.38 191 GLN A C 1
ATOM 1545 O O . GLN A 1 191 ? 23.560 -6.713 -11.346 1.00 70.38 191 GLN A O 1
ATOM 1550 N N . GLU A 1 192 ? 24.633 -5.346 -12.779 1.00 57.12 192 GLU A N 1
ATOM 1551 C CA . GLU A 1 192 ? 25.974 -5.618 -12.272 1.00 57.12 192 GLU A CA 1
ATOM 1552 C C . GLU A 1 192 ? 26.110 -4.835 -10.961 1.00 57.12 192 GLU A C 1
ATOM 1554 O O . GLU A 1 192 ? 26.002 -3.605 -10.956 1.00 57.12 192 GLU A O 1
ATOM 1559 N N . TYR A 1 193 ? 26.205 -5.570 -9.853 1.00 48.31 193 TYR A N 1
ATOM 1560 C CA . TYR A 1 193 ? 26.453 -5.043 -8.512 1.00 48.31 193 TYR A CA 1
ATOM 1561 C C . TYR A 1 193 ? 27.950 -5.007 -8.229 1.00 48.31 193 TYR A C 1
ATOM 1563 O O . TYR A 1 193 ? 28.628 -5.994 -8.597 1.00 48.31 193 TYR A O 1
#

Secondary structure (DSSP, 8-state):
-PPPPPPPSS------------TT--TT--S---TT-PPPPPTT-TT-HHHHTT-----TTS---------TT----SPPPHHHHHHHHHHHHHHHHHHHHHHHHHT------TTSTTHHHHHHHHHHHHHHHHHHHHHHHHHHHHHHHH-TTSSSHHHHHHHHHHHHHHHHHHHHHHHHHHHHHHHHS----

Organism: NCBI:txid340414

Sequence (193 aa):
MSQRRTHDWNKERVVLDRRGSDGEYDVRCPRKAHPNERPAPSYYGPNFSDVANKRSASLAYGDIRHPVTPDRYGKRPQPYTKEVEDEYKEYKQIDARYKVALDRAAKAPNNTPMRDVRFQEDMRVAHRLQTEKRVAANSASAARSGFSHKYPWAYDGEKGKAGHAKTVKDYRVVATKAANAQAYIEKRCPQEY

Mean predicted aligned error: 17.29 Å

pLDDT: mean 73.07, std 22.54, range [33.31, 97.94]

Solvent-accessible surface area (backbone atoms only — not comparable to full-atom values): 11772 Å² total; per-residue (Å²): 137,89,81,87,79,81,87,76,87,89,74,78,79,81,76,78,79,88,76,82,85,77,88,80,74,64,85,88,61,70,96,64,96,59,96,79,68,74,76,76,85,33,94,80,34,88,90,31,48,45,59,78,67,75,41,80,83,68,66,80,80,82,63,78,74,68,74,80,67,68,59,79,53,52,70,61,69,80,78,64,56,71,68,58,44,52,55,48,50,50,39,50,50,40,44,51,52,25,52,54,28,48,58,52,38,73,67,41,51,78,77,64,52,86,88,44,94,56,25,68,59,32,44,52,52,24,39,53,31,25,48,49,28,22,51,31,21,48,50,28,26,47,42,51,50,48,49,46,69,76,41,64,44,75,34,76,31,68,66,42,49,50,53,52,54,48,53,36,52,52,26,50,53,50,22,53,52,24,50,54,53,35,56,51,45,42,73,75,53,67,76,88,126